Protein AF-A0A835IBP6-F1 (afdb_monomer)

Foldseek 3Di:
DLVVLLVVLLVCLVPPLPCSLVSLCLLQLHPFFPPPPDDPPDDPVNLLVVVCVVLVNDSVVVVVCVVVDPQQCPDPVSPDDDPPVPPDPDPRVSCVSCSNVSNNVPNDHNLSSLLSNLLNLLVVVDPDDDPVSVVSSVVSSVLSVVLCQLAVGSVPLSVCCSPVNSVCSDVRRGRDPPGDGNDDDDDDDPDPVVVVVVD

Radius of gyration: 21.46 Å; Cα contacts (8 Å, |Δi|>4): 180; chains: 1; bounding box: 51×40×70 Å

Structure (mmCIF, N/CA/C/O backbone):
data_AF-A0A835IBP6-F1
#
_entry.id   AF-A0A835IBP6-F1
#
loop_
_atom_site.group_PDB
_atom_site.id
_atom_site.type_symbol
_atom_site.label_atom_id
_atom_site.label_alt_id
_atom_site.label_comp_id
_atom_site.label_asym_id
_atom_site.label_entity_id
_atom_site.label_seq_id
_atom_site.pdbx_PDB_ins_code
_atom_site.Cartn_x
_atom_site.Cartn_y
_atom_site.Cartn_z
_atom_site.occupancy
_atom_site.B_iso_or_equiv
_atom_site.auth_seq_id
_atom_site.auth_comp_id
_atom_site.auth_asym_id
_atom_site.auth_atom_id
_atom_site.pdbx_PDB_model_num
ATOM 1 N N . MET A 1 1 ? 5.352 15.426 1.444 1.00 69.50 1 MET A N 1
ATOM 2 C CA . MET A 1 1 ? 5.509 14.113 0.774 1.00 69.50 1 MET A CA 1
ATOM 3 C C . MET A 1 1 ? 4.177 13.380 0.719 1.00 69.50 1 MET A C 1
ATOM 5 O O . MET A 1 1 ? 3.698 13.151 -0.381 1.00 69.50 1 MET A O 1
ATOM 9 N N . SER A 1 2 ? 3.534 13.110 1.862 1.00 75.75 2 SER A N 1
ATOM 10 C CA . SER A 1 2 ? 2.201 12.482 1.911 1.00 75.75 2 SER A CA 1
ATOM 11 C C . SER A 1 2 ? 1.133 13.220 1.094 1.00 75.75 2 SER A C 1
ATOM 13 O O . SER A 1 2 ? 0.350 12.569 0.421 1.00 75.75 2 SER A O 1
ATOM 15 N N . GLU A 1 3 ? 1.124 14.558 1.079 1.00 83.69 3 GLU A N 1
ATOM 16 C CA . GLU A 1 3 ? 0.139 15.341 0.308 1.00 83.69 3 GLU A CA 1
ATOM 17 C C . GLU A 1 3 ? 0.253 15.166 -1.214 1.00 83.69 3 GLU A C 1
ATOM 19 O O . GLU A 1 3 ? -0.764 15.108 -1.899 1.00 83.69 3 GLU A O 1
ATOM 24 N N . ILE A 1 4 ? 1.478 15.063 -1.743 1.00 87.81 4 ILE A N 1
ATOM 25 C CA . ILE A 1 4 ? 1.716 14.851 -3.180 1.00 87.81 4 ILE A CA 1
ATOM 26 C C . ILE A 1 4 ? 1.196 13.466 -3.560 1.00 87.81 4 ILE A C 1
ATOM 28 O O . ILE A 1 4 ? 0.354 13.349 -4.441 1.00 87.81 4 ILE A O 1
ATOM 32 N N . LEU A 1 5 ? 1.604 12.445 -2.802 1.00 88.50 5 LEU A N 1
ATOM 33 C CA . LEU A 1 5 ? 1.168 11.069 -3.023 1.00 88.50 5 LEU A CA 1
ATOM 34 C C . LEU A 1 5 ? -0.352 10.907 -2.846 1.00 88.50 5 LEU A C 1
ATOM 36 O O . LEU A 1 5 ? -1.000 10.177 -3.586 1.00 88.50 5 LEU A O 1
ATOM 40 N N . CYS A 1 6 ? -0.944 11.630 -1.895 1.00 89.00 6 CYS A N 1
ATOM 41 C CA . CYS A 1 6 ? -2.388 11.670 -1.691 1.00 89.00 6 CYS A CA 1
ATOM 42 C C . CYS A 1 6 ? -3.105 12.276 -2.904 1.00 89.00 6 CYS A C 1
ATOM 44 O O . CYS A 1 6 ? -4.108 11.729 -3.359 1.00 89.00 6 CYS A O 1
ATOM 46 N N . ASN A 1 7 ? -2.594 13.373 -3.469 1.00 89.56 7 ASN A N 1
ATOM 47 C CA . ASN A 1 7 ? -3.152 13.945 -4.694 1.00 89.56 7 ASN A CA 1
ATOM 48 C C . ASN A 1 7 ? -3.028 12.980 -5.879 1.00 89.56 7 ASN A C 1
ATOM 50 O O . ASN A 1 7 ? -4.002 12.819 -6.615 1.00 89.56 7 ASN A O 1
ATOM 54 N N . ASP A 1 8 ? -1.898 12.286 -6.009 1.00 89.56 8 ASP A N 1
ATOM 55 C CA . ASP A 1 8 ? -1.707 11.268 -7.042 1.00 89.56 8 ASP A CA 1
ATOM 56 C C . ASP A 1 8 ? -2.740 10.141 -6.886 1.00 89.56 8 ASP A C 1
ATOM 58 O O . ASP A 1 8 ? -3.513 9.878 -7.810 1.00 89.56 8 ASP A O 1
ATOM 62 N N . PHE A 1 9 ? -2.872 9.551 -5.695 1.00 91.25 9 PHE A N 1
ATOM 63 C CA . PHE A 1 9 ? -3.880 8.518 -5.436 1.00 91.25 9 PHE A CA 1
ATOM 64 C C . PHE A 1 9 ? -5.309 9.007 -5.675 1.00 91.25 9 PHE A C 1
ATOM 66 O O . PHE A 1 9 ? -6.108 8.277 -6.259 1.00 91.25 9 PHE A O 1
ATOM 73 N N . ARG A 1 10 ? -5.635 10.254 -5.318 1.00 89.50 10 ARG A N 1
ATOM 74 C CA . ARG A 1 10 ? -6.947 10.850 -5.621 1.00 89.50 10 ARG A CA 1
ATOM 75 C C . ARG A 1 10 ? -7.214 10.904 -7.122 1.00 89.50 10 ARG A C 1
ATOM 77 O O . ARG A 1 10 ? -8.325 10.599 -7.548 1.00 89.50 10 ARG A O 1
ATOM 84 N N . THR A 1 11 ? -6.219 11.283 -7.925 1.00 88.94 11 THR A N 1
ATOM 85 C CA . THR A 1 11 ? -6.379 11.305 -9.387 1.00 88.94 11 THR A CA 1
ATOM 86 C C . THR A 1 11 ? -6.544 9.906 -9.968 1.00 88.94 11 THR A C 1
ATOM 88 O O . THR A 1 11 ? -7.376 9.718 -10.855 1.00 88.94 11 THR A O 1
ATOM 91 N N . VAL A 1 12 ? -5.830 8.911 -9.436 1.00 90.44 12 VAL A N 1
ATOM 92 C CA . VAL A 1 12 ? -5.949 7.512 -9.872 1.00 90.44 12 VAL A CA 1
ATOM 93 C C . VAL A 1 12 ? -7.322 6.946 -9.509 1.00 90.44 12 VAL A C 1
ATOM 95 O O . VAL A 1 12 ? -7.981 6.387 -10.377 1.00 90.44 12 VAL A O 1
ATOM 98 N N . ILE A 1 13 ? -7.809 7.178 -8.286 1.00 88.75 13 ILE A N 1
ATOM 99 C CA . ILE A 1 13 ? -9.161 6.775 -7.859 1.00 88.75 13 ILE A CA 1
ATOM 100 C C . ILE A 1 13 ? -10.234 7.398 -8.767 1.00 88.75 13 ILE A C 1
ATOM 102 O O . ILE A 1 13 ? -11.187 6.723 -9.143 1.00 88.75 13 ILE A O 1
ATOM 106 N N . ALA A 1 14 ? -10.070 8.667 -9.153 1.00 86.06 14 ALA A N 1
ATOM 107 C CA . ALA A 1 14 ? -11.041 9.372 -9.990 1.00 86.06 14 ALA A CA 1
ATOM 108 C C . ALA A 1 14 ? -11.012 8.964 -11.474 1.00 86.06 14 ALA A C 1
ATOM 110 O O . ALA A 1 14 ? -12.023 9.107 -12.158 1.00 86.06 14 ALA A O 1
ATOM 111 N N . THR A 1 15 ? -9.865 8.511 -11.990 1.00 88.75 15 THR A N 1
ATOM 112 C CA . THR A 1 15 ? -9.689 8.198 -13.419 1.00 88.75 15 THR A CA 1
ATOM 113 C C . THR A 1 15 ? -9.726 6.704 -13.698 1.00 88.75 15 THR A C 1
ATOM 115 O O . THR A 1 15 ? -10.485 6.268 -14.559 1.00 88.75 15 THR A O 1
ATOM 118 N N . THR A 1 16 ? -8.900 5.919 -13.001 1.00 85.38 16 THR A N 1
ATOM 119 C CA . THR A 1 16 ? -8.733 4.487 -13.254 1.00 85.38 16 THR A CA 1
ATOM 120 C C . THR A 1 16 ? -8.476 3.712 -11.963 1.00 85.38 16 THR A C 1
ATOM 122 O O . THR A 1 16 ? -7.343 3.571 -11.501 1.00 85.38 16 THR A O 1
ATOM 125 N N . THR A 1 17 ? -9.539 3.135 -11.408 1.00 84.00 17 THR A N 1
ATOM 126 C CA . THR A 1 17 ? -9.494 2.357 -10.162 1.00 84.00 17 THR A CA 1
ATOM 127 C C . THR A 1 17 ? -8.718 1.044 -10.287 1.00 84.00 17 THR A C 1
ATOM 129 O O . THR A 1 17 ? -8.128 0.596 -9.308 1.00 84.00 17 THR A O 1
ATOM 132 N N . SER A 1 18 ? -8.633 0.454 -11.486 1.00 86.12 18 SER A N 1
ATOM 133 C CA . SER A 1 18 ? -7.944 -0.827 -11.717 1.00 86.12 18 SER A CA 1
ATOM 134 C C . SER A 1 18 ? -6.424 -0.761 -11.539 1.00 86.12 18 SER A C 1
ATOM 136 O O . SER A 1 18 ? -5.805 -1.773 -11.226 1.00 86.12 18 SER A O 1
ATOM 138 N N . TYR A 1 19 ? -5.804 0.409 -11.730 1.00 87.50 19 TYR A N 1
ATOM 139 C CA . TYR A 1 19 ? -4.352 0.573 -11.578 1.00 87.50 19 TYR A CA 1
ATOM 140 C C . TYR A 1 19 ? -3.932 0.978 -10.167 1.00 87.50 19 TYR A C 1
ATOM 142 O O . TYR A 1 19 ? -2.738 0.972 -9.875 1.00 87.50 19 TYR A O 1
ATOM 150 N N . LEU A 1 20 ? -4.877 1.305 -9.282 1.00 89.38 20 LEU A N 1
ATOM 151 C CA . LEU A 1 20 ? -4.571 1.815 -7.947 1.00 89.38 20 LEU A CA 1
ATOM 152 C C . LEU A 1 20 ? -3.669 0.860 -7.155 1.00 89.38 20 LEU A C 1
ATOM 154 O O . LEU A 1 20 ? -2.684 1.304 -6.570 1.00 89.38 20 LEU A O 1
ATOM 158 N N . THR A 1 21 ? -3.940 -0.444 -7.228 1.00 89.25 21 THR A N 1
ATOM 159 C CA . THR A 1 21 ? -3.112 -1.487 -6.610 1.00 89.25 21 THR A CA 1
ATOM 160 C C . THR A 1 21 ? -1.666 -1.435 -7.084 1.00 89.25 21 THR A C 1
ATOM 162 O O . THR A 1 21 ? -0.745 -1.363 -6.272 1.00 89.25 21 THR A O 1
ATOM 165 N N . VAL A 1 22 ? -1.454 -1.352 -8.398 1.00 87.50 22 VAL A N 1
ATOM 166 C CA . VAL A 1 22 ? -0.113 -1.264 -8.992 1.00 87.50 22 VAL A CA 1
ATOM 167 C C . VAL A 1 22 ? 0.597 0.018 -8.556 1.00 87.50 22 VAL A C 1
ATOM 169 O O . VAL A 1 22 ? 1.771 -0.023 -8.198 1.00 87.50 22 VAL A O 1
ATOM 172 N N . VAL A 1 23 ? -0.099 1.159 -8.535 1.00 88.38 23 VAL A N 1
ATOM 173 C CA . VAL A 1 23 ? 0.503 2.438 -8.121 1.00 88.38 23 VAL A CA 1
ATOM 174 C C . VAL A 1 23 ? 0.914 2.406 -6.644 1.00 88.38 23 VAL A C 1
ATOM 176 O O . VAL A 1 23 ? 1.986 2.910 -6.306 1.00 88.38 23 VAL A O 1
ATOM 179 N N . VAL A 1 24 ? 0.122 1.785 -5.764 1.00 89.44 24 VAL A N 1
ATOM 180 C CA . VAL A 1 24 ? 0.463 1.622 -4.337 1.00 89.44 24 VAL A CA 1
ATOM 181 C C . VAL A 1 24 ? 1.689 0.720 -4.150 1.00 89.44 24 VAL A C 1
ATOM 183 O O . VAL A 1 24 ? 2.593 1.074 -3.383 1.00 89.44 24 VAL A O 1
ATOM 186 N N . TYR A 1 25 ? 1.777 -0.383 -4.897 1.00 86.94 25 TYR A N 1
ATOM 187 C CA . TYR A 1 25 ? 2.953 -1.259 -4.904 1.00 86.94 25 TYR A CA 1
ATOM 188 C C . TYR A 1 25 ? 4.212 -0.525 -5.381 1.00 86.94 25 TYR A C 1
ATOM 190 O O . TYR A 1 25 ? 5.222 -0.503 -4.673 1.00 86.94 25 TYR A O 1
ATOM 198 N N . LEU A 1 26 ? 4.125 0.180 -6.513 1.00 83.69 26 LEU A N 1
ATOM 199 C CA . LEU A 1 26 ? 5.231 0.973 -7.055 1.00 83.69 26 LEU A CA 1
ATOM 200 C C . LEU A 1 26 ? 5.680 2.088 -6.102 1.00 83.69 26 LEU A C 1
ATOM 202 O O . LEU A 1 26 ? 6.878 2.321 -5.955 1.00 83.69 26 LEU A O 1
ATOM 206 N N . SER A 1 27 ? 4.736 2.743 -5.421 1.00 84.38 27 SER A N 1
ATOM 207 C CA . SER A 1 27 ? 5.028 3.795 -4.434 1.00 84.38 27 SER A CA 1
ATOM 208 C C . SER A 1 27 ? 5.741 3.252 -3.197 1.00 84.38 27 SER A C 1
ATOM 210 O O . SER A 1 27 ? 6.570 3.941 -2.610 1.00 84.38 27 SER A O 1
ATOM 212 N N . SER A 1 28 ? 5.448 2.003 -2.832 1.00 81.19 28 SER A N 1
ATOM 213 C CA . SER A 1 28 ? 6.123 1.279 -1.751 1.00 81.19 28 SER A CA 1
ATOM 214 C C . SER A 1 28 ? 7.434 0.623 -2.197 1.00 81.19 28 SER A C 1
ATOM 216 O O . SER A 1 28 ? 8.070 -0.052 -1.395 1.00 81.19 28 SER A O 1
ATOM 218 N N . SER A 1 29 ? 7.838 0.781 -3.467 1.00 78.38 29 SER A N 1
ATOM 219 C CA . SER A 1 29 ? 8.947 0.032 -4.079 1.00 78.38 29 SER A CA 1
ATOM 220 C C . SER A 1 29 ? 8.818 -1.486 -3.879 1.00 78.38 29 SER A C 1
ATOM 222 O O . SER A 1 29 ? 9.814 -2.166 -3.670 1.00 78.38 29 SER A O 1
ATOM 224 N N . LYS A 1 30 ? 7.595 -2.028 -3.914 1.00 78.50 30 LYS A N 1
ATOM 225 C CA . LYS A 1 30 ? 7.302 -3.467 -3.814 1.00 78.50 30 LYS A CA 1
ATOM 226 C C . LYS A 1 30 ? 6.651 -3.931 -5.118 1.00 78.50 30 LYS A C 1
ATOM 228 O O . LYS A 1 30 ? 5.962 -3.158 -5.772 1.00 78.50 30 LYS A O 1
ATOM 233 N N . ILE A 1 31 ? 6.879 -5.181 -5.513 1.00 78.94 31 ILE A N 1
ATOM 234 C CA . ILE A 1 31 ? 6.261 -5.774 -6.719 1.00 78.94 31 ILE A CA 1
ATOM 235 C C . ILE A 1 31 ? 5.039 -6.619 -6.345 1.00 78.94 31 ILE A C 1
ATOM 237 O O . ILE A 1 31 ? 4.112 -6.758 -7.134 1.00 78.94 31 ILE A O 1
ATOM 241 N N . SER A 1 32 ? 5.046 -7.180 -5.138 1.00 78.31 32 SER A N 1
ATOM 242 C CA . SER A 1 32 ? 4.008 -8.059 -4.614 1.00 78.31 32 SER A CA 1
ATOM 243 C C . SER A 1 32 ? 3.949 -7.954 -3.088 1.00 78.31 32 SER A C 1
ATOM 245 O O . SER A 1 32 ? 4.799 -7.317 -2.452 1.00 78.31 32 SER A O 1
ATOM 247 N N . THR A 1 33 ? 2.923 -8.558 -2.489 1.00 77.81 33 THR A N 1
ATOM 248 C CA . THR A 1 33 ? 2.848 -8.773 -1.037 1.00 77.81 33 THR A CA 1
ATOM 249 C C . THR A 1 33 ? 4.085 -9.500 -0.522 1.00 77.81 33 THR A C 1
ATOM 251 O O . THR A 1 33 ? 4.502 -10.484 -1.124 1.00 77.81 33 THR A O 1
ATOM 254 N N . SER A 1 34 ? 4.599 -9.106 0.643 1.00 69.88 34 SER A N 1
ATOM 255 C CA . SER A 1 34 ? 5.857 -9.617 1.213 1.00 69.88 34 SER A CA 1
ATOM 256 C C . SER A 1 34 ? 5.935 -11.144 1.389 1.00 69.88 34 SER A C 1
ATOM 258 O O . SER A 1 34 ? 7.027 -11.686 1.511 1.00 69.88 34 SER A O 1
ATOM 260 N N . PHE A 1 35 ? 4.798 -11.843 1.438 1.00 73.06 35 PHE A N 1
ATOM 261 C CA . PHE A 1 35 ? 4.720 -13.303 1.596 1.0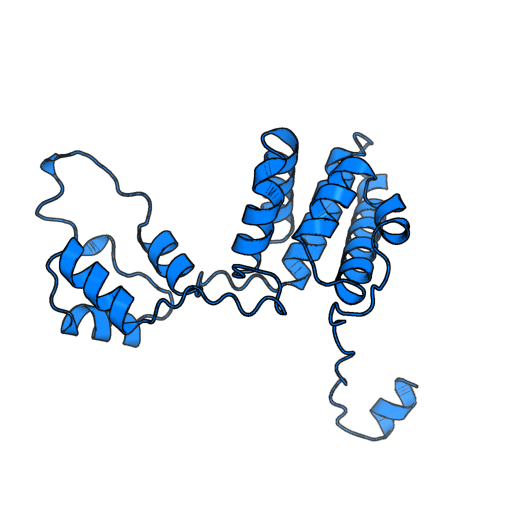0 73.06 35 PHE A CA 1
ATOM 262 C C . PHE A 1 35 ? 4.515 -14.064 0.286 1.00 73.06 35 PHE A C 1
ATOM 264 O O . PHE A 1 35 ? 4.677 -15.282 0.238 1.00 73.06 35 PHE A O 1
ATOM 271 N N . SER A 1 36 ? 4.172 -13.350 -0.781 1.00 72.25 36 SER A N 1
ATOM 272 C CA . SER A 1 36 ? 4.298 -13.864 -2.132 1.00 72.25 36 SER A CA 1
ATOM 273 C C . SER A 1 36 ? 5.758 -13.639 -2.490 1.00 72.25 36 SER A C 1
ATOM 275 O O . SER A 1 36 ? 6.154 -12.513 -2.770 1.00 72.25 36 SER A O 1
ATOM 277 N N . CYS A 1 37 ? 6.598 -14.671 -2.384 1.00 60.41 37 CYS A N 1
ATOM 278 C CA . CYS A 1 37 ? 8.032 -14.599 -2.700 1.00 60.41 37 CYS A CA 1
ATOM 279 C C . CYS A 1 37 ? 8.273 -14.415 -4.215 1.00 60.41 37 CYS A C 1
ATOM 281 O O . CYS A 1 37 ? 8.997 -15.184 -4.845 1.00 60.41 37 CYS A O 1
ATOM 283 N N . VAL A 1 38 ? 7.610 -13.431 -4.825 1.00 72.94 38 VAL A N 1
ATOM 284 C CA . VAL A 1 38 ? 7.725 -13.058 -6.229 1.00 72.94 38 VAL A CA 1
ATOM 285 C C . VAL A 1 38 ? 8.792 -11.988 -6.313 1.00 72.94 38 VAL A C 1
ATOM 287 O O . VAL A 1 38 ? 8.542 -10.796 -6.127 1.00 72.94 38 VAL A O 1
ATOM 290 N N . GLU A 1 39 ? 10.001 -12.442 -6.596 1.00 70.50 39 GLU A N 1
ATOM 291 C CA . GLU A 1 39 ? 11.098 -11.573 -6.975 1.00 70.50 39 GLU A CA 1
ATOM 292 C C . GLU A 1 39 ? 11.100 -11.402 -8.494 1.00 70.50 39 GLU A C 1
ATOM 294 O O . GLU A 1 39 ? 10.842 -12.342 -9.246 1.00 70.50 39 GLU A O 1
ATOM 299 N N . LEU A 1 40 ? 11.443 -10.201 -8.966 1.00 71.50 40 LEU A N 1
ATOM 300 C CA . LEU A 1 40 ? 11.573 -9.926 -10.401 1.00 71.50 40 LEU A CA 1
ATOM 301 C C . LEU A 1 40 ? 12.667 -10.793 -11.057 1.00 71.50 40 LEU A C 1
ATOM 303 O O . LEU A 1 40 ? 12.720 -10.898 -12.279 1.00 71.50 40 LEU A O 1
ATOM 307 N N . GLY A 1 41 ? 13.579 -11.362 -10.256 1.00 69.75 41 GLY A N 1
ATOM 308 C CA . GLY A 1 41 ? 14.718 -12.152 -10.727 1.00 69.75 41 GLY A CA 1
ATOM 309 C C . GLY A 1 41 ? 15.746 -11.335 -11.518 1.00 69.75 41 GLY A C 1
ATOM 310 O O . GLY A 1 41 ? 16.644 -11.899 -12.143 1.00 69.75 41 GLY A O 1
ATOM 311 N N . ILE A 1 42 ? 15.629 -10.003 -11.519 1.00 74.62 42 ILE A N 1
ATOM 312 C CA . ILE A 1 42 ? 16.535 -9.117 -12.248 1.00 74.62 42 ILE A CA 1
ATOM 313 C C . ILE A 1 42 ? 17.714 -8.779 -11.351 1.00 74.62 42 ILE A C 1
ATOM 315 O O . ILE A 1 42 ? 17.646 -7.920 -10.475 1.00 74.62 42 ILE A O 1
ATOM 319 N N . CYS A 1 43 ? 18.828 -9.452 -11.603 1.00 68.00 43 CYS A N 1
ATOM 320 C CA . CYS A 1 43 ? 20.087 -9.108 -10.972 1.00 68.00 43 CYS A CA 1
ATOM 321 C C . CYS A 1 43 ? 20.696 -7.858 -11.631 1.00 68.00 43 CYS A C 1
ATOM 323 O O . CYS A 1 43 ? 20.666 -7.692 -12.852 1.00 68.00 43 CYS A O 1
ATOM 325 N N . GLU A 1 44 ? 21.346 -7.025 -10.822 1.00 71.56 44 GLU A N 1
ATOM 326 C CA . GLU A 1 44 ? 22.168 -5.885 -11.249 1.00 71.56 44 GLU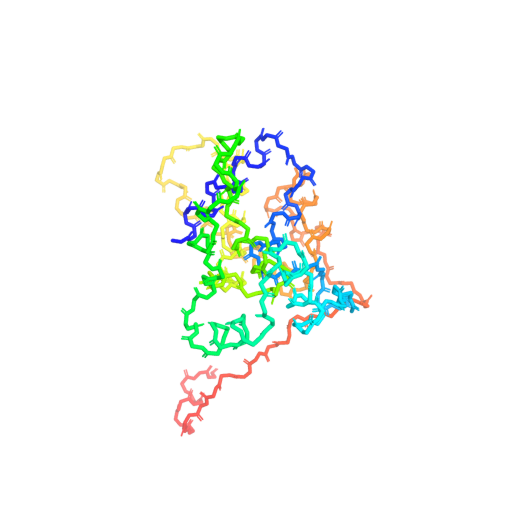 A CA 1
ATOM 327 C C . GLU A 1 44 ? 23.121 -6.198 -12.431 1.00 71.56 44 GLU A C 1
ATOM 329 O O . GLU A 1 44 ? 23.135 -5.427 -13.392 1.00 71.56 44 GLU A O 1
ATOM 334 N N . PRO A 1 45 ? 23.848 -7.340 -12.483 1.00 78.00 45 PRO A N 1
ATOM 335 C CA . PRO A 1 45 ? 24.655 -7.706 -13.653 1.00 78.00 45 PRO A CA 1
ATOM 336 C C . PRO A 1 45 ? 23.848 -7.922 -14.942 1.00 78.00 45 PRO A C 1
ATOM 338 O O . PRO A 1 45 ? 24.335 -7.573 -16.017 1.00 78.00 45 PRO A O 1
ATOM 341 N N . SER A 1 46 ? 22.634 -8.475 -14.860 1.00 80.19 46 SER A N 1
ATOM 342 C CA . SER A 1 46 ? 21.755 -8.647 -16.025 1.00 80.19 46 SER A CA 1
ATOM 343 C C . SER A 1 46 ? 21.275 -7.293 -16.538 1.00 80.19 46 SER A C 1
ATOM 345 O O . SER A 1 46 ? 21.254 -7.054 -17.743 1.00 80.19 46 SER A O 1
ATOM 347 N N . LEU A 1 47 ? 20.974 -6.371 -15.623 1.00 75.94 47 LEU A N 1
ATOM 348 C CA . LEU A 1 47 ? 20.560 -5.015 -15.965 1.00 75.94 47 LEU A CA 1
ATOM 349 C C . LEU A 1 47 ? 21.694 -4.213 -16.617 1.00 75.94 47 LEU A C 1
ATOM 351 O O . LEU A 1 47 ? 21.471 -3.552 -17.628 1.00 75.94 47 LEU A O 1
ATOM 355 N N . ILE A 1 48 ? 22.923 -4.321 -16.100 1.00 76.06 48 ILE A N 1
ATOM 356 C CA . ILE A 1 48 ? 24.104 -3.675 -16.695 1.00 76.06 48 ILE A CA 1
ATOM 357 C C . ILE A 1 48 ? 24.339 -4.175 -18.123 1.00 76.06 48 ILE A C 1
ATOM 359 O O . ILE A 1 48 ? 24.647 -3.362 -18.992 1.00 76.06 48 ILE A O 1
ATOM 363 N N . LYS A 1 49 ? 24.154 -5.476 -18.385 1.00 81.31 49 LYS A N 1
ATOM 364 C CA . LYS A 1 49 ? 24.261 -6.044 -19.739 1.00 81.31 49 LYS A CA 1
ATOM 365 C C . LYS A 1 49 ? 23.205 -5.481 -20.686 1.00 81.31 49 LYS A C 1
ATOM 367 O O . LYS A 1 49 ? 23.557 -5.002 -21.757 1.00 81.31 49 LYS A O 1
ATOM 372 N N . VAL A 1 50 ? 21.938 -5.445 -20.269 1.00 80.44 50 VAL A N 1
ATOM 373 C CA . VAL A 1 50 ? 20.844 -4.878 -21.082 1.00 80.44 50 VAL A CA 1
ATOM 374 C C . VAL A 1 50 ? 21.082 -3.392 -21.380 1.00 80.44 50 VAL A C 1
ATOM 376 O O . VAL A 1 50 ? 20.869 -2.936 -22.505 1.00 80.44 50 VAL A O 1
ATOM 379 N N . VAL A 1 51 ? 21.572 -2.621 -20.405 1.00 74.75 51 VAL A N 1
ATOM 380 C CA . VAL A 1 51 ? 21.924 -1.204 -20.604 1.00 74.75 51 VAL A CA 1
ATOM 381 C C . VAL A 1 51 ? 23.144 -1.064 -21.526 1.00 74.75 51 VAL A C 1
ATOM 383 O O . VAL A 1 51 ? 23.145 -0.229 -22.429 1.00 74.75 51 VAL A O 1
ATOM 386 N N . ALA A 1 52 ? 24.167 -1.902 -21.365 1.00 78.69 52 ALA A N 1
ATOM 387 C CA . ALA A 1 52 ? 25.336 -1.910 -22.241 1.00 78.69 52 ALA A CA 1
ATOM 388 C C . ALA A 1 52 ? 24.963 -2.241 -23.697 1.00 78.69 52 ALA A C 1
ATOM 390 O O . ALA A 1 52 ? 25.462 -1.589 -24.613 1.00 78.69 52 ALA A O 1
ATOM 391 N N . GLU A 1 53 ? 24.053 -3.193 -23.919 1.00 80.38 53 GLU A N 1
ATOM 392 C CA . GLU A 1 53 ? 23.569 -3.590 -25.248 1.00 80.38 53 GLU A CA 1
ATOM 393 C C . GLU A 1 53 ? 22.701 -2.513 -25.906 1.00 80.38 53 GLU A C 1
ATOM 395 O O . GLU A 1 53 ? 22.922 -2.163 -27.066 1.00 80.38 53 GLU A O 1
ATOM 400 N N . THR A 1 54 ? 21.747 -1.944 -25.165 1.00 71.56 54 THR A N 1
ATOM 401 C CA . THR A 1 54 ? 20.831 -0.914 -25.689 1.00 71.56 54 THR A CA 1
ATOM 402 C C . THR A 1 54 ? 21.548 0.388 -26.033 1.00 71.56 54 THR A C 1
ATOM 404 O O . THR A 1 54 ? 21.231 1.016 -27.044 1.00 71.56 54 THR A O 1
ATOM 407 N N . TYR A 1 55 ? 22.543 0.780 -25.234 1.00 69.50 55 TYR A N 1
ATOM 408 C CA . TYR A 1 55 ? 23.292 2.022 -25.438 1.00 69.50 55 TYR A CA 1
ATOM 409 C C . TYR A 1 55 ? 24.634 1.841 -26.151 1.00 69.50 55 TYR A C 1
ATOM 411 O O . TYR A 1 55 ? 25.264 2.833 -26.517 1.00 69.50 55 TYR A O 1
ATOM 419 N N . ARG A 1 56 ? 25.070 0.595 -26.371 1.00 70.62 56 ARG A N 1
ATOM 420 C CA . ARG A 1 56 ? 26.389 0.239 -26.928 1.00 70.62 56 ARG A CA 1
ATOM 421 C C . ARG A 1 56 ? 27.546 0.886 -26.151 1.00 70.62 56 ARG A C 1
ATOM 423 O O . ARG A 1 56 ? 28.530 1.329 -26.740 1.00 70.62 56 ARG A O 1
ATOM 430 N N . ILE A 1 57 ? 27.418 0.942 -24.825 1.00 71.50 57 ILE A N 1
ATOM 431 C CA . ILE A 1 57 ? 28.426 1.476 -23.895 1.00 71.50 57 ILE A CA 1
ATOM 432 C C . ILE A 1 57 ? 29.187 0.307 -23.258 1.00 71.50 57 ILE A C 1
ATOM 434 O O . ILE A 1 57 ? 28.625 -0.753 -22.997 1.00 71.50 57 ILE A O 1
ATOM 438 N N . LEU A 1 58 ? 30.476 0.499 -22.974 1.00 76.44 58 LEU A N 1
ATOM 439 C CA . LEU A 1 58 ? 31.292 -0.476 -22.248 1.00 76.44 58 LEU A CA 1
ATOM 440 C C . LEU A 1 58 ? 30.782 -0.679 -20.810 1.00 76.44 58 LEU A C 1
ATOM 442 O O . LEU A 1 58 ? 30.674 0.279 -20.045 1.00 76.44 58 LEU A O 1
ATOM 446 N N . GLU A 1 59 ? 30.592 -1.938 -20.397 1.00 73.56 59 GLU A N 1
ATOM 447 C CA . GLU A 1 59 ? 30.137 -2.294 -19.038 1.00 73.56 59 GLU A CA 1
ATOM 448 C C . GLU A 1 59 ? 30.998 -1.692 -17.915 1.00 73.56 59 GLU A C 1
ATOM 450 O O . GLU A 1 59 ? 30.505 -1.460 -16.813 1.00 73.56 59 GLU A O 1
ATOM 455 N N . LYS A 1 60 ? 32.292 -1.456 -18.174 1.00 75.38 60 LYS A N 1
ATOM 456 C CA . LYS A 1 60 ? 33.231 -0.871 -17.204 1.00 75.38 60 LYS A CA 1
ATOM 457 C C . LYS A 1 60 ? 32.795 0.532 -16.778 1.00 75.38 60 LYS A C 1
ATOM 459 O O . LYS A 1 60 ? 32.740 0.807 -15.587 1.00 75.38 60 LYS A O 1
ATOM 464 N N . HIS A 1 61 ? 32.393 1.353 -17.748 1.00 69.75 61 HIS A N 1
ATOM 465 C CA . HIS A 1 61 ? 31.937 2.721 -17.513 1.00 69.75 61 HIS A CA 1
ATOM 466 C C . HIS A 1 61 ? 30.634 2.735 -16.700 1.00 69.75 61 HIS A C 1
ATOM 468 O O . HIS A 1 61 ? 30.492 3.496 -15.755 1.00 69.75 61 HIS A O 1
ATOM 474 N N . ILE A 1 62 ? 29.710 1.811 -16.986 1.00 69.44 62 ILE A N 1
ATOM 475 C CA . ILE A 1 62 ? 28.440 1.693 -16.250 1.00 69.44 62 ILE A CA 1
ATOM 476 C C . ILE A 1 62 ? 28.676 1.244 -14.798 1.00 69.44 62 ILE A C 1
ATOM 478 O O . ILE A 1 62 ? 28.043 1.762 -13.883 1.00 69.44 62 ILE A O 1
ATOM 482 N N . LYS A 1 63 ? 29.599 0.300 -14.566 1.00 72.12 63 LYS A N 1
ATOM 483 C CA . LYS A 1 63 ? 29.944 -0.187 -13.216 1.00 72.12 63 LYS A CA 1
ATOM 484 C C . LYS A 1 63 ? 30.621 0.889 -12.360 1.00 72.12 63 LYS A C 1
ATOM 486 O O . LYS A 1 63 ? 30.410 0.906 -11.152 1.00 72.12 63 LYS A O 1
ATOM 491 N N . GLU A 1 64 ? 31.427 1.762 -12.960 1.00 72.94 64 GLU A N 1
ATOM 492 C CA . GLU A 1 64 ? 32.050 2.903 -12.273 1.00 72.94 64 GLU A CA 1
ATOM 493 C C . GLU A 1 64 ? 31.015 3.977 -11.918 1.00 72.94 64 GLU A C 1
ATOM 495 O O . GLU A 1 64 ? 30.953 4.402 -10.766 1.00 72.94 64 GLU A O 1
ATOM 500 N N . GLU A 1 65 ? 30.125 4.323 -12.850 1.00 64.94 65 GLU A N 1
ATOM 501 C CA . GLU A 1 65 ? 29.016 5.260 -12.611 1.00 64.94 65 GLU A CA 1
ATOM 502 C C . GLU A 1 65 ? 28.049 4.762 -11.523 1.00 64.94 65 GLU A C 1
ATOM 504 O O . GLU A 1 65 ? 27.535 5.545 -10.726 1.00 64.94 65 GLU A O 1
ATOM 509 N N . LEU A 1 66 ? 27.828 3.447 -11.439 1.00 65.12 66 LEU A N 1
ATOM 510 C CA . LEU A 1 66 ? 26.970 2.835 -10.422 1.00 65.12 66 LEU A CA 1
ATOM 511 C C . LEU A 1 66 ? 27.626 2.800 -9.032 1.00 65.12 66 LEU A C 1
ATOM 513 O O . LEU A 1 66 ? 26.929 2.917 -8.027 1.00 65.12 66 LEU A O 1
ATOM 517 N N . LYS A 1 67 ? 28.960 2.674 -8.968 1.00 65.50 67 LYS A N 1
ATOM 518 C CA . LYS A 1 67 ? 29.738 2.731 -7.716 1.00 65.50 67 LYS A CA 1
ATOM 519 C C . LYS A 1 67 ? 29.903 4.153 -7.186 1.00 65.50 67 LYS A C 1
ATOM 521 O O . LYS A 1 67 ? 29.862 4.351 -5.976 1.00 65.50 67 LYS A O 1
ATOM 526 N N . ASN A 1 68 ? 30.094 5.120 -8.080 1.00 60.28 68 ASN A N 1
ATOM 527 C CA . ASN A 1 68 ? 30.266 6.532 -7.733 1.00 60.28 68 ASN A CA 1
ATOM 528 C C . ASN A 1 68 ? 28.922 7.231 -7.460 1.00 60.28 68 ASN A C 1
ATOM 530 O O . ASN A 1 68 ? 28.879 8.296 -6.847 1.00 60.28 68 ASN A O 1
ATOM 534 N N . GLY A 1 69 ? 27.821 6.644 -7.930 1.00 53.03 69 GLY A N 1
ATOM 535 C CA . GLY A 1 69 ? 26.497 7.239 -7.896 1.00 53.03 69 GLY A CA 1
ATOM 536 C C . GLY A 1 69 ? 25.770 7.072 -6.567 1.00 53.03 69 GLY A C 1
ATOM 537 O O . GLY A 1 69 ? 24.869 6.239 -6.445 1.00 53.03 69 GLY A O 1
ATOM 538 N N . GLU A 1 70 ? 26.003 7.993 -5.632 1.00 46.47 70 GLU A N 1
ATOM 539 C CA . GLU A 1 70 ? 24.866 8.534 -4.887 1.00 46.47 70 GLU A CA 1
ATOM 540 C C . GLU A 1 70 ? 23.809 8.991 -5.918 1.00 46.47 70 GLU A C 1
ATOM 542 O O . GLU A 1 70 ? 24.057 9.859 -6.751 1.00 46.47 70 GLU A O 1
ATOM 547 N N . LYS A 1 71 ? 22.615 8.388 -5.878 1.00 47.09 71 LYS A N 1
ATOM 548 C CA . LYS A 1 71 ? 21.424 8.758 -6.673 1.00 47.09 71 LYS A CA 1
ATOM 549 C C . LYS A 1 71 ? 21.464 8.443 -8.172 1.00 47.09 71 LYS A C 1
ATOM 551 O O . LYS A 1 71 ? 21.163 9.313 -8.980 1.00 47.09 71 LYS A O 1
ATOM 556 N N . GLY A 1 72 ? 21.661 7.176 -8.543 1.00 48.78 72 GLY A N 1
ATOM 557 C CA . GLY A 1 72 ? 20.951 6.512 -9.654 1.00 48.78 72 GLY A CA 1
ATOM 558 C C . GLY A 1 72 ? 20.751 7.300 -10.955 1.00 48.78 72 GLY A C 1
ATOM 559 O O . GLY A 1 72 ? 19.700 7.168 -11.571 1.00 48.78 72 GLY A O 1
ATOM 560 N N . SER A 1 73 ? 21.672 8.172 -11.347 1.00 45.47 73 SER A N 1
ATOM 561 C CA . SER A 1 73 ? 21.650 8.892 -12.613 1.00 45.47 73 SER A CA 1
ATOM 562 C C . SER A 1 73 ? 22.505 8.077 -13.563 1.00 45.47 73 SER A C 1
ATOM 564 O O . SER A 1 73 ? 23.627 8.458 -13.868 1.00 45.47 73 SER A O 1
ATOM 566 N N . ILE A 1 74 ? 21.994 6.933 -14.021 1.00 50.69 74 ILE A N 1
ATOM 567 C CA . ILE A 1 74 ? 22.529 6.363 -15.258 1.00 50.69 74 ILE A CA 1
ATOM 568 C C . ILE A 1 74 ? 22.139 7.384 -16.319 1.00 50.69 74 ILE A C 1
ATOM 570 O O . ILE A 1 74 ? 20.960 7.606 -16.612 1.00 50.69 74 ILE A O 1
ATOM 574 N N . THR A 1 75 ? 23.150 8.153 -16.691 1.00 47.22 75 THR A N 1
ATOM 575 C CA . THR A 1 75 ? 23.046 9.469 -17.283 1.00 47.22 75 THR A CA 1
ATOM 576 C C . THR A 1 75 ? 22.345 9.388 -18.633 1.00 47.22 75 THR A C 1
ATOM 578 O O . THR A 1 75 ? 22.855 8.851 -19.613 1.00 47.22 75 THR A O 1
ATOM 581 N N . THR A 1 76 ? 21.202 10.064 -18.719 1.00 45.19 76 THR A N 1
ATOM 582 C CA . THR A 1 76 ? 20.663 10.605 -19.975 1.00 45.19 76 THR A CA 1
ATOM 583 C C . THR A 1 76 ? 21.703 11.452 -20.736 1.00 45.19 76 THR A C 1
ATOM 585 O O . THR A 1 76 ? 21.529 11.721 -21.920 1.00 45.19 76 THR A O 1
ATOM 588 N N . THR A 1 77 ? 22.812 11.828 -20.089 1.00 44.22 77 THR A N 1
ATOM 589 C CA . T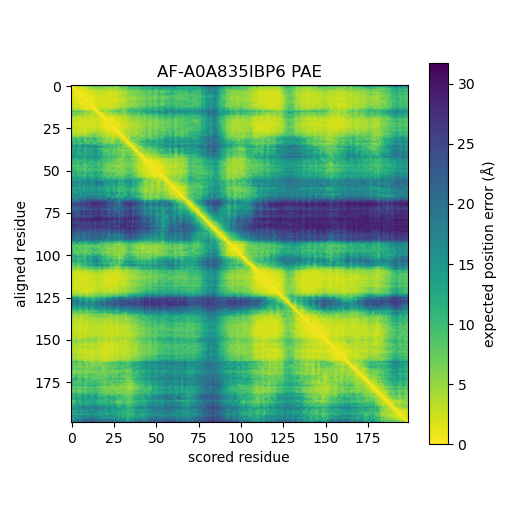HR A 1 77 ? 23.939 12.592 -20.637 1.00 44.22 77 THR A CA 1
ATOM 590 C C . THR A 1 77 ? 24.783 11.833 -21.668 1.00 44.22 77 THR A C 1
ATOM 592 O O . THR A 1 77 ? 25.313 12.470 -22.576 1.00 44.22 77 THR A O 1
ATOM 595 N N . SER A 1 78 ? 24.894 10.497 -21.611 1.00 46.34 78 SER A N 1
ATOM 596 C CA . SER A 1 78 ? 25.720 9.755 -22.591 1.00 46.34 78 SER A CA 1
ATOM 597 C C . SER A 1 78 ? 25.044 9.613 -23.970 1.00 46.34 78 SER A C 1
ATOM 599 O O . SER A 1 78 ? 25.677 9.264 -24.965 1.00 46.34 78 SER A O 1
ATOM 601 N N . CYS A 1 79 ? 23.757 9.963 -24.075 1.00 49.72 79 CYS A N 1
ATOM 602 C CA . CYS A 1 79 ? 23.010 9.976 -25.330 1.00 49.72 79 CYS A CA 1
ATOM 603 C C . CYS A 1 79 ? 23.014 11.374 -25.969 1.00 49.72 79 CYS A C 1
ATOM 605 O O . CYS A 1 79 ? 22.017 12.088 -25.935 1.00 49.72 79 CYS A O 1
ATOM 607 N N . SER A 1 80 ? 24.137 11.787 -26.565 1.00 48.28 80 SER A N 1
ATOM 608 C CA . SER A 1 80 ? 24.206 13.066 -27.302 1.00 48.28 80 SER A CA 1
ATOM 609 C C . SER A 1 80 ? 24.596 12.965 -28.779 1.00 48.28 80 SER A C 1
ATOM 611 O O . SER A 1 80 ? 24.480 13.968 -29.486 1.00 48.28 80 SER A O 1
ATOM 613 N N . SER A 1 81 ? 25.005 11.804 -29.299 1.00 48.12 81 SER A N 1
ATOM 614 C CA . SER A 1 81 ? 25.472 11.711 -30.695 1.00 48.12 81 SER A CA 1
ATOM 615 C C . SER A 1 81 ? 24.522 10.987 -31.660 1.00 48.12 81 SER A C 1
ATOM 617 O O . SER A 1 81 ? 24.364 11.475 -32.772 1.00 48.12 81 SER A O 1
ATOM 619 N N . HIS A 1 82 ? 23.831 9.903 -31.276 1.00 45.50 82 HIS A N 1
ATOM 620 C CA . HIS A 1 82 ? 23.078 9.079 -32.250 1.00 45.50 82 HIS A CA 1
ATOM 621 C C . HIS A 1 82 ? 21.536 9.193 -32.213 1.00 45.50 82 HIS A C 1
ATOM 623 O O . HIS A 1 82 ? 20.898 8.948 -33.232 1.00 45.50 82 HIS A O 1
ATOM 629 N N . LEU A 1 83 ? 20.911 9.620 -31.105 1.00 44.09 83 LEU A N 1
ATOM 630 C CA . LEU A 1 83 ? 19.438 9.763 -31.003 1.00 44.09 83 LEU A CA 1
ATOM 631 C C . LEU A 1 83 ? 18.895 11.149 -31.407 1.00 44.09 83 LEU A C 1
ATOM 633 O O . LEU A 1 83 ? 17.694 11.399 -31.316 1.00 44.09 83 LEU A O 1
ATOM 637 N N . LYS A 1 84 ? 19.750 12.046 -31.918 1.00 47.41 84 LYS A N 1
ATOM 638 C CA . LYS A 1 84 ? 19.335 13.366 -32.433 1.00 47.41 84 LYS A CA 1
ATOM 639 C C . LYS A 1 84 ? 18.454 13.288 -33.687 1.00 47.41 84 LYS A C 1
ATOM 641 O O . LYS A 1 84 ? 17.819 14.278 -34.027 1.00 47.41 84 LYS A O 1
ATOM 646 N N . LEU A 1 85 ? 18.385 12.128 -34.348 1.00 43.25 85 LEU A N 1
ATOM 647 C CA . LEU A 1 85 ? 17.600 11.950 -35.572 1.00 43.25 85 LEU A CA 1
ATOM 648 C C . LEU A 1 85 ? 16.079 11.899 -35.329 1.00 43.25 85 LEU A C 1
ATOM 650 O O . LEU A 1 85 ? 15.319 12.167 -36.250 1.00 43.25 85 LEU A O 1
ATOM 654 N N . PHE A 1 86 ? 15.625 11.579 -34.109 1.00 45.09 86 PHE A N 1
ATOM 655 C CA . PHE A 1 86 ? 14.202 11.329 -33.825 1.00 45.09 86 PHE A CA 1
ATOM 656 C C . PHE A 1 86 ? 13.506 12.390 -32.965 1.00 45.09 86 PHE A C 1
ATOM 658 O O . PHE A 1 86 ? 12.337 12.216 -32.640 1.00 45.09 86 PHE A O 1
ATOM 665 N N . ASN A 1 87 ? 14.191 13.476 -32.579 1.00 40.78 87 ASN A N 1
ATOM 666 C CA . ASN A 1 87 ? 13.656 14.533 -31.698 1.00 40.78 87 ASN A CA 1
ATOM 667 C C . ASN A 1 87 ? 12.885 13.988 -30.469 1.00 40.78 87 ASN A C 1
ATOM 669 O O . ASN A 1 87 ? 11.963 14.612 -29.946 1.00 40.78 87 ASN A O 1
ATOM 673 N N . TYR A 1 88 ? 13.255 12.785 -30.027 1.00 43.53 88 TYR A N 1
ATOM 674 C CA . TYR A 1 88 ? 12.645 12.087 -28.914 1.00 43.53 88 TYR A CA 1
ATOM 675 C C . TYR A 1 88 ? 13.419 12.505 -27.676 1.00 43.53 88 TYR A C 1
ATOM 677 O O . TYR A 1 88 ? 14.584 12.146 -27.518 1.00 43.53 88 TYR A O 1
ATOM 685 N N . LYS A 1 89 ? 12.796 13.309 -26.815 1.00 46.25 89 LYS A N 1
ATOM 686 C CA . LYS A 1 89 ? 13.307 13.572 -25.471 1.00 46.25 89 LYS A CA 1
ATOM 687 C C . LYS A 1 89 ? 12.954 12.337 -24.641 1.00 46.25 89 LYS A C 1
ATOM 689 O O . LYS A 1 89 ? 11.780 12.202 -24.295 1.00 46.25 89 LYS A O 1
ATOM 694 N N . PRO A 1 90 ? 13.886 11.406 -24.358 1.00 49.62 90 PRO A N 1
ATOM 695 C CA . PRO A 1 90 ? 13.517 10.222 -23.604 1.00 49.62 90 PRO A CA 1
ATOM 696 C C . PRO A 1 90 ? 13.068 10.667 -22.210 1.00 49.62 90 PRO A C 1
ATOM 698 O O . PRO A 1 90 ? 13.855 11.227 -21.443 1.00 49.62 90 PRO A O 1
ATOM 701 N N . ALA A 1 91 ? 11.793 10.438 -21.885 1.00 50.84 91 ALA A N 1
ATOM 702 C CA . ALA A 1 91 ? 11.358 10.422 -20.496 1.00 50.84 91 ALA A CA 1
ATOM 703 C C . ALA A 1 91 ? 12.226 9.396 -19.739 1.00 50.84 91 ALA A C 1
ATOM 705 O O . ALA A 1 91 ? 12.683 8.420 -20.344 1.00 50.84 91 ALA A O 1
ATOM 706 N N . PRO A 1 92 ? 12.561 9.640 -18.463 1.00 54.75 92 PRO A N 1
ATOM 707 C CA . PRO A 1 92 ? 13.870 9.241 -17.966 1.00 54.75 92 PRO A CA 1
ATOM 708 C C . PRO A 1 92 ? 13.939 7.727 -17.806 1.00 54.75 92 PRO A C 1
ATOM 710 O O . PRO A 1 92 ? 13.356 7.177 -16.874 1.00 54.75 92 PRO A O 1
ATOM 713 N N . LEU A 1 93 ? 14.701 7.053 -18.676 1.00 62.66 93 LEU A N 1
ATOM 714 C CA . LEU A 1 93 ? 15.069 5.643 -18.490 1.00 62.66 93 LEU A CA 1
ATOM 715 C C . LEU A 1 93 ? 15.647 5.397 -17.098 1.00 62.66 93 LEU A C 1
ATOM 717 O O . LEU A 1 93 ? 15.505 4.313 -16.551 1.00 62.66 93 LEU A O 1
ATOM 721 N N . THR A 1 94 ? 16.224 6.432 -16.498 1.00 64.06 94 THR A N 1
ATOM 722 C CA . THR A 1 94 ? 16.593 6.511 -15.094 1.00 64.06 94 THR A CA 1
ATOM 723 C C . THR A 1 94 ? 15.511 5.966 -14.156 1.00 64.06 94 THR A C 1
ATOM 725 O O . THR A 1 94 ? 15.840 5.179 -13.279 1.00 64.06 94 THR A O 1
ATOM 728 N N . TYR A 1 95 ? 14.233 6.314 -14.333 1.00 65.88 95 TYR A N 1
ATOM 729 C CA . TYR A 1 95 ? 13.156 5.810 -13.473 1.00 65.88 95 TYR A CA 1
ATOM 730 C C . TYR A 1 95 ? 12.835 4.346 -13.739 1.00 65.88 95 TYR A C 1
ATOM 732 O O . TYR A 1 95 ? 12.640 3.608 -12.785 1.00 65.88 95 TYR A O 1
ATOM 740 N N . ILE A 1 96 ? 12.841 3.908 -15.001 1.00 69.69 96 ILE A N 1
ATOM 741 C CA . ILE A 1 96 ? 12.610 2.499 -15.353 1.00 69.69 96 ILE A CA 1
ATOM 742 C C . ILE A 1 96 ? 13.738 1.636 -14.786 1.00 69.69 96 ILE A C 1
ATOM 744 O O . ILE A 1 96 ? 13.480 0.663 -14.095 1.00 69.69 96 ILE A O 1
ATOM 748 N N . ILE A 1 97 ? 14.993 2.027 -15.001 1.00 69.31 97 ILE A N 1
ATOM 749 C CA . ILE A 1 97 ? 16.164 1.310 -14.493 1.00 69.31 97 ILE A CA 1
ATOM 750 C C . ILE A 1 97 ? 16.165 1.307 -12.956 1.00 69.31 97 ILE A C 1
ATOM 752 O O . ILE A 1 97 ? 16.435 0.276 -12.349 1.00 69.31 97 ILE A O 1
ATOM 756 N N . ARG A 1 98 ? 15.794 2.416 -12.302 1.00 66.25 98 ARG A N 1
ATOM 757 C CA . ARG A 1 98 ? 15.634 2.468 -10.838 1.00 66.25 98 ARG A CA 1
ATOM 758 C C . ARG A 1 98 ? 14.486 1.604 -10.321 1.00 66.25 98 ARG A C 1
ATOM 760 O O . ARG A 1 98 ? 14.640 0.996 -9.268 1.00 66.25 98 ARG A O 1
ATOM 767 N N . LEU A 1 99 ? 13.371 1.550 -11.043 1.00 71.56 99 LEU A N 1
ATOM 768 C CA . LEU A 1 99 ? 12.215 0.712 -10.729 1.00 71.56 99 LEU A CA 1
ATOM 769 C C . LEU A 1 99 ? 12.580 -0.768 -10.862 1.00 71.56 99 LEU A C 1
ATOM 771 O O . LEU A 1 99 ? 12.264 -1.544 -9.972 1.00 71.56 99 LEU A O 1
ATOM 775 N N . LEU A 1 100 ? 13.335 -1.140 -11.901 1.00 70.69 100 LEU A N 1
ATOM 776 C CA . LEU A 1 100 ? 13.880 -2.491 -12.074 1.00 70.69 100 LEU A CA 1
ATOM 777 C C . LEU A 1 100 ? 14.909 -2.845 -10.992 1.00 70.69 100 LEU A C 1
ATOM 779 O O . LEU A 1 100 ? 14.972 -3.992 -10.566 1.00 70.69 100 LEU A O 1
ATOM 783 N N . MET A 1 101 ? 15.690 -1.870 -10.517 1.00 67.00 101 MET A N 1
ATOM 784 C CA . MET A 1 101 ? 16.581 -2.047 -9.364 1.00 67.00 101 MET A CA 1
ATOM 785 C C . MET A 1 101 ? 15.853 -1.986 -8.012 1.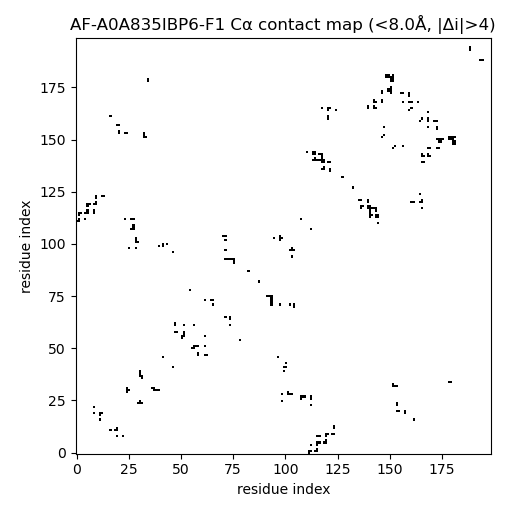00 67.00 101 MET A C 1
ATOM 787 O O . MET A 1 101 ? 16.511 -2.149 -6.987 1.00 67.00 101 MET A O 1
ATOM 791 N N . LEU A 1 102 ? 14.548 -1.680 -7.981 1.00 65.50 102 LEU A N 1
ATOM 792 C CA . LEU A 1 102 ? 13.780 -1.333 -6.772 1.00 65.50 102 LEU A CA 1
ATOM 793 C C . LEU A 1 102 ? 14.391 -0.198 -5.918 1.00 65.50 102 LEU A C 1
ATOM 795 O O . LEU A 1 102 ? 13.949 0.077 -4.807 1.00 65.50 102 LEU A O 1
ATOM 799 N N . LYS A 1 103 ? 15.396 0.511 -6.439 1.00 65.69 103 LYS A N 1
ATOM 800 C CA . LYS A 1 103 ? 16.090 1.625 -5.785 1.00 65.69 103 LYS A CA 1
ATOM 801 C C . LYS A 1 103 ? 15.611 2.922 -6.411 1.00 65.69 103 LYS A C 1
ATOM 803 O O . LYS A 1 103 ? 16.349 3.598 -7.132 1.00 65.69 103 LYS A O 1
ATOM 808 N N . LEU A 1 104 ? 14.358 3.282 -6.142 1.00 56.06 104 LEU A N 1
ATOM 809 C CA . LEU A 1 104 ? 13.766 4.505 -6.689 1.00 56.06 104 LEU A CA 1
ATOM 810 C C . LEU A 1 104 ? 14.471 5.781 -6.195 1.00 56.06 104 LEU A C 1
ATOM 812 O O . LEU A 1 104 ? 14.388 6.826 -6.844 1.00 56.06 104 LEU A O 1
ATOM 816 N N . GLY A 1 105 ? 15.251 5.707 -5.110 1.00 58.53 105 GLY A N 1
ATOM 817 C CA . GLY A 1 105 ? 15.921 6.870 -4.511 1.00 58.53 105 GLY A CA 1
ATOM 818 C C . GLY A 1 105 ? 14.929 7.887 -3.933 1.00 58.53 105 GLY A C 1
ATOM 819 O O . GLY A 1 105 ? 15.329 8.958 -3.487 1.00 58.53 105 GLY A O 1
ATOM 820 N N . ILE A 1 106 ? 13.642 7.540 -3.960 1.00 63.34 106 ILE A N 1
ATOM 821 C CA . ILE A 1 106 ? 12.550 8.179 -3.254 1.00 63.34 106 ILE A CA 1
ATOM 822 C C . ILE A 1 106 ? 12.208 7.169 -2.163 1.00 63.34 106 ILE A C 1
ATOM 824 O O . ILE A 1 106 ? 11.436 6.245 -2.390 1.00 63.34 106 ILE A O 1
ATOM 828 N N . ASP A 1 107 ? 12.899 7.251 -1.029 1.00 60.53 107 ASP A N 1
ATOM 829 C CA . ASP A 1 107 ? 12.645 6.360 0.103 1.00 60.53 107 ASP A CA 1
ATOM 830 C C . ASP A 1 107 ? 11.344 6.809 0.788 1.00 60.53 107 ASP A C 1
ATOM 832 O O . ASP A 1 107 ? 11.343 7.540 1.782 1.00 60.53 107 ASP A O 1
ATOM 836 N N . LEU A 1 108 ? 10.204 6.496 0.160 1.00 71.69 108 LEU A N 1
ATOM 837 C CA . LEU A 1 108 ? 8.906 6.639 0.802 1.00 71.69 108 LEU A CA 1
ATOM 838 C C . LEU A 1 108 ? 8.725 5.434 1.708 1.00 71.69 108 LEU A C 1
ATOM 840 O O . LEU A 1 108 ? 8.424 4.336 1.248 1.00 71.69 108 LEU A O 1
ATOM 844 N N . GLY A 1 109 ? 8.869 5.664 3.011 1.00 79.31 109 GLY A N 1
ATOM 845 C CA . GLY A 1 109 ? 8.532 4.648 3.995 1.00 79.31 109 GLY A CA 1
ATOM 846 C C . GLY A 1 109 ? 7.085 4.187 3.815 1.00 79.31 109 GLY A C 1
ATOM 847 O O . GLY A 1 109 ? 6.191 5.005 3.589 1.00 79.31 109 GLY A O 1
ATOM 848 N N . GLU A 1 110 ? 6.859 2.887 3.972 1.00 83.69 110 GLU A N 1
ATOM 849 C CA . GLU A 1 110 ? 5.562 2.205 3.867 1.00 83.69 110 GLU A CA 1
ATOM 850 C C . GLU A 1 110 ? 4.443 2.914 4.646 1.00 83.69 110 GLU A C 1
ATOM 852 O O . GLU A 1 110 ? 3.343 3.131 4.144 1.00 83.69 110 GLU A O 1
ATOM 857 N N . GLN A 1 111 ? 4.773 3.428 5.831 1.00 87.31 111 GLN A N 1
ATOM 858 C CA . GLN A 1 111 ? 3.868 4.230 6.655 1.00 87.31 111 GLN A CA 1
ATOM 859 C C . GLN A 1 111 ? 3.360 5.499 5.948 1.00 87.31 111 GLN A C 1
ATOM 861 O O . GLN A 1 111 ? 2.211 5.893 6.132 1.00 87.31 111 GLN A O 1
ATOM 866 N N . THR A 1 112 ? 4.184 6.139 5.117 1.00 90.44 112 THR A N 1
ATOM 867 C CA . THR A 1 112 ? 3.800 7.326 4.334 1.00 90.44 112 THR A CA 1
ATOM 868 C C . THR A 1 112 ? 2.789 6.967 3.251 1.00 90.44 112 THR A C 1
ATOM 870 O O . THR A 1 112 ? 1.851 7.732 3.019 1.00 90.44 112 THR A O 1
ATOM 873 N N . VAL A 1 113 ? 2.963 5.804 2.616 1.00 91.06 113 VAL A N 1
ATOM 874 C CA . VAL A 1 113 ? 2.050 5.290 1.586 1.00 91.06 113 VAL A CA 1
ATOM 875 C C . VAL A 1 113 ? 0.690 4.964 2.201 1.00 91.06 113 VAL A C 1
ATOM 877 O O . VAL A 1 113 ? -0.330 5.417 1.682 1.00 91.06 113 VAL A O 1
ATOM 880 N N . LEU A 1 114 ? 0.670 4.289 3.356 1.00 90.81 114 LEU A N 1
ATOM 881 C CA . LEU A 1 114 ? -0.561 3.970 4.091 1.00 90.81 114 LEU A CA 1
ATOM 882 C C . LEU A 1 114 ? -1.326 5.229 4.528 1.00 90.81 114 LEU A C 1
ATOM 884 O O . LEU A 1 114 ? -2.541 5.311 4.344 1.00 90.81 114 LEU A O 1
ATOM 888 N N . VAL A 1 115 ? -0.620 6.243 5.050 1.00 91.94 115 VAL A N 1
ATOM 889 C CA . VAL A 1 115 ? -1.237 7.532 5.416 1.00 91.94 115 VAL A CA 1
ATOM 890 C C . VAL A 1 115 ? -1.844 8.212 4.193 1.00 91.94 115 VAL A C 1
ATOM 892 O O . VAL A 1 115 ? -2.987 8.663 4.249 1.00 91.94 115 VAL A O 1
ATOM 895 N N . ALA A 1 116 ? -1.100 8.287 3.088 1.00 92.31 116 ALA A N 1
ATOM 896 C CA . ALA A 1 116 ? -1.575 8.935 1.872 1.00 92.31 116 ALA A CA 1
ATOM 897 C C . ALA A 1 116 ? -2.789 8.214 1.269 1.00 92.31 116 ALA A C 1
ATOM 899 O O . ALA A 1 116 ? -3.718 8.880 0.815 1.00 92.31 116 ALA A O 1
ATOM 900 N N . LEU A 1 117 ? -2.811 6.877 1.304 1.00 91.12 117 LEU A N 1
ATOM 901 C CA . LEU A 1 117 ? -3.931 6.067 0.822 1.00 91.12 117 LEU A CA 1
ATOM 902 C C . LEU A 1 117 ? -5.199 6.305 1.655 1.00 91.12 117 LEU A C 1
ATOM 904 O O . LEU A 1 117 ? -6.255 6.590 1.089 1.00 91.12 117 LEU A O 1
ATOM 908 N N . GLY A 1 118 ? -5.090 6.262 2.988 1.00 89.81 118 GLY A N 1
ATOM 909 C CA . GLY A 1 118 ? -6.225 6.525 3.880 1.00 89.81 118 GLY A CA 1
ATOM 910 C C . GLY A 1 118 ? -6.777 7.941 3.717 1.00 89.81 118 GLY A C 1
ATOM 911 O O . GLY A 1 118 ? -7.988 8.138 3.642 1.00 89.81 118 GLY A O 1
ATOM 912 N N . GLN A 1 119 ? -5.897 8.930 3.556 1.00 89.81 119 GLN A N 1
ATOM 913 C CA . GLN A 1 119 ? -6.305 10.304 3.265 1.00 89.81 119 GLN A CA 1
ATOM 914 C C . GLN A 1 119 ? -7.007 10.420 1.904 1.00 89.81 119 GLN A C 1
ATOM 916 O O . GLN A 1 119 ? -8.057 11.056 1.809 1.00 89.81 119 GLN A O 1
ATOM 921 N N . ALA A 1 120 ? -6.458 9.800 0.856 1.00 89.62 120 ALA A N 1
ATOM 922 C CA . ALA A 1 120 ? -7.012 9.847 -0.496 1.00 89.62 120 ALA A CA 1
ATOM 923 C C . ALA A 1 120 ? -8.411 9.219 -0.578 1.00 89.62 120 ALA A C 1
ATOM 925 O O . ALA A 1 120 ? -9.295 9.785 -1.225 1.00 89.62 120 ALA A O 1
ATOM 926 N N . ALA A 1 121 ? -8.632 8.106 0.121 1.00 87.94 121 ALA A N 1
ATOM 927 C CA . ALA A 1 121 ? -9.934 7.452 0.188 1.00 87.94 121 ALA A CA 1
ATOM 928 C C . ALA A 1 121 ? -10.988 8.330 0.889 1.00 87.94 121 ALA A C 1
ATOM 930 O O . ALA A 1 121 ? -12.060 8.563 0.330 1.00 87.94 121 ALA A O 1
ATOM 931 N N . VAL A 1 122 ? -10.646 8.949 2.029 1.00 87.44 122 VAL A N 1
ATOM 932 C CA . VAL A 1 122 ? -11.536 9.911 2.713 1.00 87.44 122 VAL A CA 1
ATOM 933 C C . VAL A 1 122 ? -11.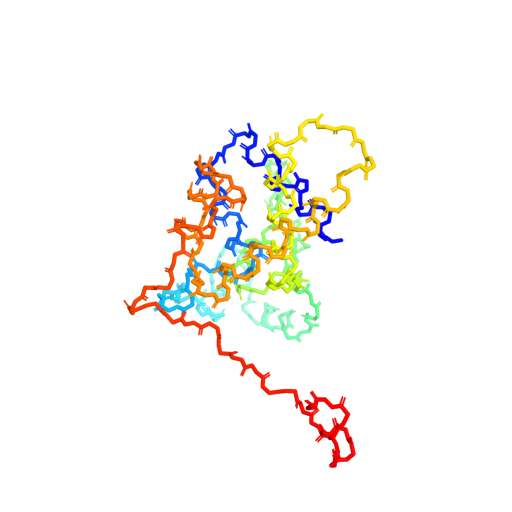873 11.103 1.808 1.00 87.44 122 VAL A C 1
ATOM 935 O O . VAL A 1 122 ? -13.008 11.580 1.811 1.00 87.44 122 VAL A O 1
ATOM 938 N N . TYR A 1 123 ? -10.921 11.581 0.999 1.00 83.88 123 TYR A N 1
ATOM 939 C CA . TYR A 1 123 ? -11.171 12.652 0.025 1.00 83.88 123 TYR A CA 1
ATOM 940 C C . TYR A 1 123 ? -12.115 12.248 -1.112 1.00 83.88 123 TYR A C 1
ATOM 942 O O . TYR A 1 123 ? -12.792 13.121 -1.660 1.00 83.88 123 TYR A O 1
ATOM 950 N N . SER A 1 124 ? -12.135 10.970 -1.490 1.00 79.44 124 SER A N 1
ATOM 951 C CA . SER A 1 124 ? -13.037 10.451 -2.520 1.00 79.44 124 SER A CA 1
ATOM 952 C C . SER A 1 124 ? -14.484 10.395 -2.019 1.00 79.44 124 SER A C 1
ATOM 954 O O . SER A 1 124 ? -15.408 10.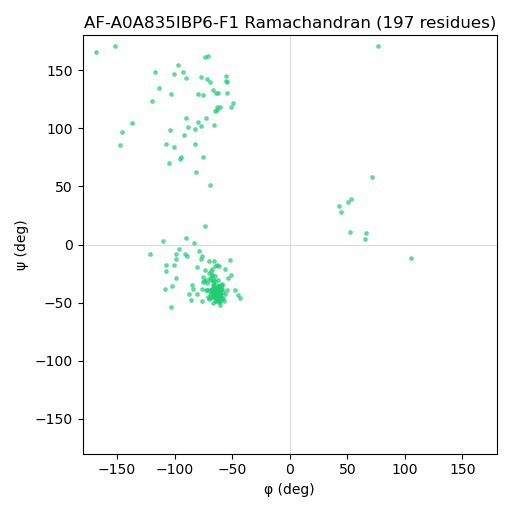749 -2.749 1.00 79.44 124 SER A O 1
ATOM 956 N N . GLU A 1 125 ? -14.676 10.011 -0.756 1.00 73.88 125 GLU A N 1
ATOM 957 C CA . GLU A 1 125 ? -15.998 9.872 -0.132 1.00 73.88 125 GLU A CA 1
ATOM 958 C C . GLU A 1 125 ? -16.583 11.218 0.331 1.00 73.88 125 GLU A C 1
ATOM 960 O O . GLU A 1 125 ? -17.762 11.506 0.112 1.00 73.88 125 GLU A O 1
ATOM 965 N N . ASN A 1 126 ? -15.768 12.082 0.947 1.00 67.38 126 ASN A N 1
ATOM 966 C CA . ASN A 1 126 ? -16.238 13.310 1.588 1.00 67.38 126 ASN A CA 1
ATOM 967 C C . ASN A 1 126 ? -15.945 14.568 0.753 1.00 67.38 126 ASN A C 1
ATOM 969 O O . ASN A 1 126 ? -14.895 15.202 0.872 1.00 67.38 126 ASN A O 1
ATOM 973 N N . ARG A 1 127 ? -16.954 15.050 0.014 1.00 58.78 127 ARG A N 1
ATOM 974 C CA . ARG A 1 127 ? -16.981 16.410 -0.583 1.00 58.78 127 ARG A CA 1
ATOM 975 C C . ARG A 1 127 ? -17.226 17.547 0.442 1.00 58.78 127 ARG A C 1
ATOM 977 O O . ARG A 1 127 ? -17.566 18.660 0.055 1.00 58.78 127 ARG A O 1
ATOM 984 N N . LEU A 1 128 ? -17.066 17.302 1.744 1.00 52.56 128 LEU A N 1
ATOM 985 C CA . LEU A 1 128 ? -17.404 18.231 2.848 1.00 52.56 128 LEU A CA 1
ATOM 986 C C . LEU A 1 128 ? -16.419 19.406 2.993 1.00 52.56 128 LEU A C 1
ATOM 988 O O . LEU A 1 128 ? -15.329 19.282 2.482 1.00 52.56 128 LEU A O 1
ATOM 992 N N . PRO A 1 129 ? -16.715 20.537 3.660 1.00 49.69 129 PRO A N 1
ATOM 993 C CA . PRO A 1 129 ? -15.819 21.708 3.772 1.00 49.69 129 PRO A CA 1
ATOM 994 C C . PRO A 1 129 ? -14.575 21.515 4.680 1.00 49.69 129 PRO A C 1
ATOM 996 O O . PRO A 1 129 ? -14.495 20.599 5.491 1.00 49.69 129 PRO A O 1
ATOM 999 N N . SER A 1 130 ? -13.571 22.388 4.527 1.00 58.06 130 SER A N 1
ATOM 1000 C CA . SER A 1 130 ? -12.140 22.201 4.855 1.00 58.06 130 SER A CA 1
ATOM 1001 C C . SER A 1 130 ? -11.721 22.007 6.327 1.00 58.06 130 SER A C 1
ATOM 1003 O O . SER A 1 130 ? -10.622 21.503 6.552 1.00 58.06 130 SER A O 1
ATOM 1005 N N . GLN A 1 131 ? -12.536 22.361 7.329 1.00 59.25 131 GLN A N 1
ATOM 1006 C CA . GLN A 1 131 ? -12.138 22.289 8.752 1.00 59.25 131 GLN A CA 1
ATOM 1007 C C . GLN A 1 131 ? -12.400 20.926 9.411 1.00 59.25 131 GLN A C 1
ATOM 1009 O O . GLN A 1 131 ? -11.519 20.402 10.086 1.00 59.25 131 GLN A O 1
ATOM 1014 N N . LEU A 1 132 ? -13.559 20.312 9.156 1.00 60.53 132 LEU A N 1
ATOM 1015 C CA . LEU A 1 132 ? -13.892 18.961 9.639 1.00 60.53 132 LEU A CA 1
ATOM 1016 C C . LEU A 1 132 ? -13.080 17.860 8.939 1.00 60.53 132 LEU A C 1
ATOM 1018 O O . LEU A 1 132 ? -13.023 16.732 9.413 1.00 60.53 132 LEU A O 1
ATOM 1022 N N . ARG A 1 133 ? -12.416 18.184 7.822 1.00 66.19 133 ARG A N 1
ATOM 1023 C CA . ARG A 1 133 ? -11.605 17.222 7.068 1.00 66.19 133 ARG A CA 1
ATOM 1024 C C . ARG A 1 133 ? -10.375 16.754 7.834 1.00 66.19 133 ARG A C 1
ATOM 1026 O O . ARG A 1 133 ? -10.026 15.591 7.716 1.00 66.19 133 ARG A O 1
ATOM 1033 N N . LYS A 1 134 ? -9.695 17.622 8.592 1.00 75.12 134 LYS A N 1
ATOM 1034 C CA . LYS A 1 134 ? -8.395 17.263 9.192 1.00 75.12 134 LYS A CA 1
ATOM 1035 C C . LYS A 1 134 ? -8.512 16.108 10.190 1.00 75.12 134 LYS A C 1
ATOM 1037 O O . LYS A 1 134 ? -7.727 15.173 10.105 1.00 75.12 134 LYS A O 1
ATOM 1042 N N . SER A 1 135 ? -9.523 16.138 11.057 1.00 76.88 135 SER A N 1
ATOM 1043 C CA . SER A 1 135 ? -9.781 15.060 12.019 1.00 76.88 135 SER A CA 1
ATOM 1044 C C . SER A 1 135 ? -10.183 13.754 11.328 1.00 76.88 135 SER A C 1
ATOM 1046 O O . SER A 1 135 ? -9.676 12.695 11.681 1.00 76.88 135 SER A O 1
ATOM 1048 N N . SER A 1 136 ? -11.032 13.813 10.298 1.00 82.38 136 SER A N 1
ATOM 1049 C CA . SER A 1 136 ? -11.436 12.620 9.540 1.00 82.38 136 SER A CA 1
ATOM 1050 C C . SER A 1 136 ? -10.306 12.018 8.696 1.00 82.38 136 SER A C 1
ATOM 1052 O O . SER A 1 136 ? -10.271 10.809 8.491 1.00 82.38 136 SER A O 1
ATOM 1054 N N . LEU A 1 137 ? -9.367 12.837 8.211 1.00 84.31 137 LEU A N 1
ATOM 1055 C CA . LEU A 1 137 ? -8.198 12.375 7.455 1.00 84.31 137 LEU A CA 1
ATOM 1056 C C . LEU A 1 137 ? -7.230 11.577 8.330 1.00 84.31 137 LEU A C 1
ATOM 1058 O O . LEU A 1 137 ? -6.671 10.580 7.878 1.00 84.31 137 LEU A O 1
ATOM 1062 N N . GLU A 1 138 ? -7.034 12.022 9.568 1.00 87.88 138 GLU A N 1
ATOM 1063 C CA . GLU A 1 138 ? -6.182 11.330 10.532 1.00 87.88 138 GLU A CA 1
ATOM 1064 C C . GLU A 1 138 ? -6.811 10.001 10.965 1.00 87.88 138 GLU A C 1
ATOM 1066 O O . GLU A 1 138 ? -6.145 8.968 10.908 1.00 87.88 138 GLU A O 1
ATOM 1071 N N . GLN A 1 139 ? -8.123 9.996 11.230 1.00 87.50 139 GLN A N 1
ATOM 1072 C CA . GLN A 1 139 ? -8.888 8.773 11.501 1.00 87.50 139 GLN A CA 1
ATOM 1073 C C . GLN A 1 139 ? -8.803 7.767 10.345 1.00 87.50 139 GLN A C 1
ATOM 1075 O O . GLN A 1 139 ? -8.552 6.585 10.569 1.00 87.50 139 GLN A O 1
ATOM 1080 N N . GLY A 1 140 ? -8.969 8.224 9.099 1.00 87.12 140 GLY A N 1
ATOM 1081 C CA . GLY A 1 140 ? -8.875 7.345 7.934 1.00 87.12 140 GLY A CA 1
ATOM 1082 C C . GLY A 1 140 ? -7.483 6.737 7.754 1.00 87.12 140 GLY A C 1
ATOM 1083 O O . GLY A 1 140 ? -7.356 5.551 7.450 1.00 87.12 140 GLY A O 1
ATOM 1084 N N . ALA A 1 141 ? -6.430 7.520 8.001 1.00 90.12 141 ALA A N 1
ATOM 1085 C CA . ALA A 1 141 ? -5.057 7.023 7.971 1.00 90.12 141 ALA A CA 1
ATOM 1086 C C . ALA A 1 141 ? -4.790 5.979 9.069 1.00 90.12 141 ALA A C 1
ATOM 1088 O O . ALA A 1 141 ? -4.084 5.001 8.826 1.00 90.12 141 ALA A O 1
ATOM 1089 N N . GLU A 1 142 ? -5.347 6.166 10.264 1.00 91.25 142 GLU A N 1
ATOM 1090 C CA . GLU A 1 142 ? -5.178 5.239 11.385 1.00 91.25 142 GLU A CA 1
ATOM 1091 C C . GLU A 1 142 ? -5.911 3.909 11.160 1.00 91.25 142 GLU A C 1
ATOM 1093 O O . GLU A 1 142 ? -5.345 2.846 11.419 1.00 91.25 142 GLU A O 1
ATOM 1098 N N . ILE A 1 143 ? -7.115 3.948 10.579 1.00 90.56 143 ILE A N 1
ATOM 1099 C CA . ILE A 1 143 ? -7.860 2.737 10.201 1.00 90.56 143 ILE A CA 1
ATOM 1100 C C . ILE A 1 143 ? -7.076 1.919 9.170 1.00 90.56 143 ILE A C 1
ATOM 1102 O O . ILE A 1 143 ? -6.886 0.720 9.364 1.00 90.56 143 ILE A O 1
ATOM 1106 N N . VAL A 1 144 ? -6.578 2.554 8.104 1.00 90.69 144 VAL A N 1
ATOM 1107 C CA . VAL A 1 144 ? -5.813 1.850 7.058 1.00 90.69 144 VAL A CA 1
ATOM 1108 C C . VAL A 1 144 ? -4.523 1.254 7.617 1.00 90.69 144 VAL A C 1
ATOM 1110 O O . VAL A 1 144 ? -4.197 0.115 7.292 1.00 90.69 144 VAL A O 1
ATOM 1113 N N . LYS A 1 145 ? -3.814 1.972 8.499 1.00 90.81 145 LYS A N 1
ATOM 1114 C CA . LYS A 1 145 ? -2.637 1.423 9.193 1.00 90.81 145 LYS A CA 1
ATOM 1115 C C . LYS A 1 145 ? -2.985 0.187 10.009 1.00 90.81 145 LYS A C 1
ATOM 1117 O O . LYS A 1 145 ? -2.289 -0.816 9.911 1.00 90.81 145 LYS A O 1
ATOM 1122 N N . LYS A 1 146 ? -4.065 0.253 10.790 1.00 89.94 146 LYS A N 1
ATOM 1123 C CA . LYS A 1 146 ? -4.510 -0.865 11.621 1.00 89.94 146 LYS A CA 1
ATOM 1124 C C . LYS A 1 146 ? -4.855 -2.091 10.772 1.00 89.94 146 LYS A C 1
ATOM 1126 O O . LYS A 1 146 ? -4.367 -3.179 11.060 1.00 89.94 146 LYS A O 1
ATOM 1131 N N . VAL A 1 147 ? -5.641 -1.900 9.711 1.00 90.00 147 VAL A N 1
ATOM 1132 C CA . VAL A 1 147 ? -6.016 -2.980 8.784 1.00 90.00 147 VAL A CA 1
ATOM 1133 C C . VAL A 1 147 ? -4.780 -3.581 8.124 1.00 90.00 147 VAL A C 1
ATOM 1135 O O . VAL A 1 147 ? -4.670 -4.799 8.044 1.00 90.00 147 VAL A O 1
ATOM 1138 N N . TYR A 1 148 ? -3.829 -2.749 7.700 1.00 89.06 148 TYR A N 1
ATOM 1139 C CA . TYR A 1 148 ? -2.604 -3.235 7.078 1.00 89.06 148 TYR A CA 1
ATOM 1140 C C . TYR A 1 148 ? -1.741 -4.064 8.036 1.00 89.06 148 TYR A C 1
ATOM 1142 O O . TYR A 1 148 ? -1.229 -5.108 7.643 1.00 89.06 148 TYR A O 1
ATOM 1150 N N . SER A 1 149 ? -1.620 -3.654 9.301 1.00 88.75 149 SER A N 1
ATOM 1151 C CA . SER A 1 149 ? -0.872 -4.436 10.289 1.00 88.75 149 SER A CA 1
ATOM 1152 C C . SER A 1 149 ? -1.531 -5.787 10.587 1.00 88.75 149 SER A C 1
ATOM 1154 O O . SER A 1 149 ? -0.816 -6.764 10.793 1.00 88.75 149 SER A O 1
ATOM 1156 N N . GLU A 1 150 ? -2.867 -5.870 10.575 1.00 87.62 150 GLU A N 1
ATOM 1157 C CA . GLU A 1 150 ? -3.612 -7.130 10.742 1.00 87.62 150 GLU A CA 1
ATOM 1158 C C . GLU A 1 150 ? -3.591 -8.013 9.479 1.00 87.62 150 GLU A C 1
ATOM 1160 O O . GLU A 1 150 ? -3.615 -9.243 9.579 1.00 87.62 150 GLU A O 1
ATOM 1165 N N . PHE A 1 151 ? -3.561 -7.394 8.296 1.00 86.56 151 PHE A N 1
ATOM 1166 C CA . PHE A 1 151 ? -3.669 -8.055 6.999 1.00 86.56 151 PHE A CA 1
ATOM 1167 C C . PHE A 1 151 ? -2.847 -7.308 5.922 1.00 86.56 151 PHE A C 1
ATOM 1169 O O . PHE A 1 151 ? -3.394 -6.480 5.195 1.00 86.56 151 PHE A O 1
ATOM 1176 N N . PRO A 1 152 ? -1.536 -7.579 5.776 1.00 86.75 152 PRO A N 1
ATOM 1177 C CA . PRO A 1 152 ? -0.650 -6.832 4.875 1.00 86.75 152 PRO A CA 1
ATOM 1178 C C . PRO A 1 152 ? -0.760 -7.295 3.410 1.00 86.75 152 PRO A C 1
ATOM 1180 O O . PRO A 1 152 ? 0.202 -7.788 2.813 1.00 86.75 152 PRO A O 1
ATOM 1183 N N . ASP A 1 153 ? -1.947 -7.152 2.816 1.00 87.38 153 ASP A N 1
ATOM 1184 C CA . ASP A 1 153 ? -2.223 -7.519 1.422 1.00 87.38 153 ASP A CA 1
ATOM 1185 C C . ASP A 1 153 ? -3.081 -6.459 0.701 1.00 87.38 153 ASP A C 1
ATOM 1187 O O . ASP A 1 153 ? -4.296 -6.333 0.898 1.00 87.38 153 ASP A O 1
ATOM 1191 N N . PHE A 1 154 ? -2.416 -5.681 -0.163 1.00 88.19 154 PHE A N 1
ATOM 1192 C CA . PHE A 1 154 ? -3.031 -4.603 -0.937 1.00 88.19 154 PHE A CA 1
ATOM 1193 C C . PHE A 1 154 ? -3.972 -5.105 -2.033 1.00 88.19 154 PHE A C 1
ATOM 1195 O O . PHE A 1 154 ? -4.893 -4.367 -2.398 1.00 88.19 154 PHE A O 1
ATOM 1202 N N . ASP A 1 155 ? -3.798 -6.338 -2.520 1.00 88.06 155 ASP A N 1
ATOM 1203 C CA . ASP A 1 155 ? -4.637 -6.903 -3.579 1.00 88.06 155 ASP A CA 1
ATOM 1204 C C . ASP A 1 155 ? -6.085 -7.070 -3.114 1.00 88.06 155 ASP A C 1
ATOM 1206 O O . ASP A 1 155 ? -7.005 -6.976 -3.925 1.00 88.06 155 ASP A O 1
ATOM 1210 N N . ARG A 1 156 ? -6.310 -7.252 -1.805 1.00 87.94 156 ARG A N 1
ATOM 1211 C CA . ARG A 1 156 ? -7.660 -7.295 -1.218 1.00 87.94 156 ARG A CA 1
ATOM 1212 C C . ARG A 1 156 ? -8.067 -6.007 -0.519 1.00 87.94 156 ARG A C 1
ATOM 1214 O O . ARG A 1 156 ? -9.240 -5.643 -0.597 1.00 87.94 156 ARG A O 1
ATOM 1221 N N . ILE A 1 157 ? -7.133 -5.310 0.135 1.00 89.44 157 ILE A N 1
ATOM 1222 C CA . ILE A 1 157 ? -7.445 -4.051 0.829 1.00 89.44 157 ILE A CA 1
ATOM 1223 C C . ILE A 1 157 ? -7.984 -3.013 -0.154 1.00 89.44 157 ILE A C 1
ATOM 1225 O O . ILE A 1 157 ? -8.972 -2.351 0.144 1.00 89.44 157 ILE A O 1
ATOM 1229 N N . ILE A 1 158 ? -7.356 -2.853 -1.320 1.00 89.94 158 ILE A N 1
ATOM 1230 C CA . ILE A 1 158 ? -7.700 -1.767 -2.245 1.00 89.94 158 ILE A CA 1
ATOM 1231 C C . ILE A 1 158 ? -9.082 -1.967 -2.887 1.00 89.94 158 ILE A C 1
ATOM 1233 O O . ILE A 1 158 ? -9.864 -1.015 -2.872 1.00 89.94 158 ILE A O 1
ATOM 1237 N N . PRO A 1 159 ? -9.454 -3.161 -3.388 1.00 89.12 159 PRO A N 1
ATOM 1238 C CA . PRO A 1 159 ? -10.822 -3.405 -3.844 1.00 89.12 159 PRO A CA 1
ATOM 1239 C C . PRO A 1 159 ? -11.861 -3.205 -2.737 1.00 89.12 159 PRO A C 1
ATOM 1241 O O . PRO A 1 159 ? -12.853 -2.510 -2.948 1.00 89.12 159 PRO A O 1
ATOM 1244 N N . ALA A 1 160 ? -11.602 -3.723 -1.530 1.00 88.94 160 ALA A N 1
ATOM 1245 C CA . ALA A 1 160 ? -12.505 -3.545 -0.394 1.00 88.94 160 ALA A CA 1
ATOM 1246 C C . ALA A 1 160 ? -12.660 -2.065 -0.005 1.00 88.94 160 ALA A C 1
ATOM 1248 O O . ALA A 1 160 ? -13.759 -1.623 0.333 1.00 88.94 160 ALA A O 1
ATOM 1249 N N . LEU A 1 161 ? -11.583 -1.284 -0.098 1.00 88.56 161 LEU A N 1
ATOM 1250 C CA . LEU A 1 161 ? -11.578 0.155 0.146 1.00 88.56 161 LEU A CA 1
ATOM 1251 C C . LEU A 1 161 ? -12.432 0.913 -0.877 1.00 88.56 161 LEU A C 1
ATOM 1253 O O . LEU A 1 161 ? -13.143 1.840 -0.502 1.00 88.56 161 LEU A O 1
ATOM 1257 N N . LEU A 1 162 ? -12.388 0.512 -2.149 1.00 86.56 162 LEU A N 1
ATOM 1258 C CA . LEU A 1 162 ? -13.180 1.126 -3.217 1.00 86.56 162 LEU A CA 1
ATOM 1259 C C . LEU A 1 162 ? -14.677 0.785 -3.120 1.00 86.56 162 LEU A C 1
ATOM 1261 O O . LEU A 1 162 ? -15.507 1.618 -3.474 1.00 86.56 162 LEU A O 1
ATOM 1265 N N . GLU A 1 163 ? -15.026 -0.414 -2.647 1.00 85.88 163 GLU A N 1
ATOM 1266 C CA . GLU A 1 163 ? -16.423 -0.863 -2.533 1.00 85.88 163 GLU A CA 1
ATOM 1267 C C . GLU A 1 163 ? -17.099 -0.433 -1.225 1.00 85.88 163 GLU A C 1
ATOM 1269 O O . GLU A 1 163 ? -18.236 0.043 -1.228 1.00 85.88 163 GLU A O 1
ATOM 1274 N N . SER A 1 164 ? -16.421 -0.635 -0.093 1.00 81.25 164 SER A N 1
ATOM 1275 C CA . SER A 1 164 ? -17.004 -0.478 1.248 1.00 81.25 164 SER A CA 1
ATOM 1276 C C . SER A 1 164 ? -16.652 0.851 1.923 1.00 81.25 164 SER A C 1
ATOM 1278 O O . SER A 1 164 ? -17.361 1.278 2.841 1.00 81.25 164 SER A O 1
ATOM 1280 N N . GLY A 1 165 ? -15.611 1.526 1.433 1.00 81.69 165 GLY A N 1
ATOM 1281 C CA . GLY A 1 165 ? -15.083 2.760 1.997 1.00 81.69 165 GLY A CA 1
ATOM 1282 C C . GLY A 1 165 ? -14.241 2.557 3.258 1.00 81.69 165 GLY A C 1
ATOM 1283 O O . GLY A 1 165 ? -14.186 1.472 3.844 1.00 81.69 165 GLY A O 1
ATOM 1284 N N . VAL A 1 166 ? -13.572 3.621 3.708 1.00 82.19 166 VAL A N 1
ATOM 1285 C CA . VAL A 1 166 ? -12.561 3.550 4.788 1.00 82.19 166 VAL A CA 1
ATOM 1286 C C . VAL A 1 166 ? -13.146 3.042 6.110 1.00 82.19 166 VAL A C 1
ATOM 1288 O O . VAL A 1 166 ? -12.493 2.295 6.833 1.00 82.19 166 VAL A O 1
ATOM 1291 N N . LEU A 1 167 ? -14.384 3.425 6.436 1.00 80.56 167 LEU A N 1
ATOM 1292 C CA . LEU A 1 167 ? -15.005 3.116 7.730 1.00 80.56 167 LEU A CA 1
ATOM 1293 C C . LEU A 1 167 ? -15.409 1.644 7.880 1.00 80.56 167 LEU A C 1
ATOM 1295 O O . LEU A 1 167 ? -15.406 1.129 8.994 1.00 80.56 167 LEU A O 1
ATOM 1299 N N . LYS A 1 168 ? -15.755 0.975 6.775 1.00 82.81 168 LYS A N 1
ATOM 1300 C CA . LYS A 1 168 ? -16.193 -0.432 6.776 1.00 82.81 168 LYS A CA 1
ATOM 1301 C C . LYS A 1 168 ? -15.059 -1.406 6.458 1.00 82.81 168 LYS A C 1
ATOM 1303 O O . LYS A 1 168 ? -15.251 -2.616 6.545 1.00 82.81 168 LYS A O 1
ATOM 1308 N N . LEU A 1 169 ? -13.872 -0.890 6.140 1.00 83.69 169 LEU A N 1
ATOM 1309 C CA . LEU A 1 169 ? -12.700 -1.691 5.794 1.00 83.69 169 LEU A CA 1
ATOM 1310 C C . LEU A 1 169 ? -12.286 -2.659 6.916 1.00 83.69 169 LEU A C 1
ATOM 1312 O O . LEU A 1 169 ? -11.847 -3.772 6.651 1.00 83.69 169 LEU A O 1
ATOM 1316 N N . SER A 1 170 ? -12.460 -2.260 8.176 1.00 81.31 170 SER A N 1
ATOM 1317 C CA . SER A 1 170 ? -12.153 -3.098 9.343 1.00 81.31 170 SER A CA 1
ATOM 1318 C C . SER A 1 170 ? -13.086 -4.306 9.494 1.00 81.31 170 SER A C 1
ATOM 1320 O O . SER A 1 170 ? -12.725 -5.291 10.136 1.00 81.31 170 SER A O 1
ATOM 1322 N N . GLU A 1 171 ? -14.288 -4.256 8.916 1.00 82.75 171 GLU A N 1
ATOM 1323 C CA . GLU A 1 171 ? -15.239 -5.369 8.957 1.00 82.75 171 GLU A CA 1
ATOM 1324 C C . GLU A 1 171 ? -14.974 -6.383 7.841 1.00 82.75 171 GLU A C 1
ATOM 1326 O O . GLU A 1 171 ? -15.163 -7.586 8.053 1.00 82.75 171 GLU A O 1
ATOM 1331 N N . SER A 1 172 ? -14.532 -5.903 6.675 1.00 78.06 172 SER A N 1
ATOM 1332 C CA . SER A 1 172 ? -14.262 -6.714 5.484 1.00 78.06 172 SER A CA 1
ATOM 1333 C C . SER A 1 172 ? -12.873 -7.357 5.503 1.00 78.06 172 SER A C 1
ATOM 1335 O O . SER A 1 172 ? -12.733 -8.521 5.124 1.00 78.06 172 SER A O 1
ATOM 1337 N N . CYS A 1 173 ? -11.856 -6.650 5.997 1.00 77.75 173 CYS A N 1
ATOM 1338 C CA . CYS A 1 173 ? -10.482 -7.137 6.083 1.00 77.75 173 CYS A CA 1
ATOM 1339 C C . CYS A 1 173 ? -10.162 -7.607 7.509 1.00 77.75 173 CYS A C 1
ATOM 1341 O O . CYS A 1 173 ? -9.599 -6.863 8.308 1.00 77.75 173 CYS A O 1
ATOM 1343 N N . LYS A 1 174 ? -10.525 -8.856 7.830 1.00 79.44 174 LYS A N 1
ATOM 1344 C CA . LYS A 1 174 ? -10.177 -9.510 9.104 1.00 79.44 174 LYS A CA 1
ATOM 1345 C C . LYS A 1 174 ? -8.941 -10.390 8.969 1.00 79.44 174 LYS A C 1
ATOM 1347 O O . LYS A 1 174 ? -8.674 -10.956 7.905 1.00 79.44 174 LYS A O 1
ATOM 1352 N N . PHE A 1 175 ? -8.255 -10.585 10.095 1.00 80.88 175 PHE A N 1
ATOM 1353 C CA . PHE A 1 175 ? -7.181 -11.564 10.214 1.00 80.88 175 PHE A CA 1
ATOM 1354 C C . PHE A 1 175 ? -7.622 -12.930 9.671 1.00 80.88 175 PHE A C 1
ATOM 1356 O O . PHE A 1 175 ? -8.607 -13.517 10.126 1.00 80.88 175 PHE A O 1
ATOM 1363 N N . THR A 1 176 ? -6.877 -13.426 8.687 1.00 79.12 176 THR A N 1
ATOM 1364 C CA . THR A 1 176 ? -7.132 -14.713 8.044 1.00 79.12 176 THR A CA 1
ATOM 1365 C C . THR A 1 176 ? -5.917 -15.616 8.254 1.00 79.12 176 THR A C 1
ATOM 1367 O O . THR A 1 176 ? -4.812 -15.234 7.859 1.00 79.12 176 THR A O 1
ATOM 1370 N N . PRO A 1 177 ? -6.087 -16.817 8.842 1.00 80.62 177 PRO A N 1
ATOM 1371 C CA . PRO A 1 177 ? -5.003 -17.783 8.971 1.00 80.62 177 PRO A CA 1
ATOM 1372 C C . PRO A 1 177 ? -4.360 -18.078 7.611 1.00 80.62 177 PRO A C 1
ATOM 1374 O O . PRO A 1 177 ? -5.058 -18.372 6.643 1.00 80.62 177 PRO A O 1
ATOM 1377 N N . GLY A 1 178 ? -3.031 -18.001 7.542 1.00 80.94 178 GLY A N 1
ATOM 1378 C CA . GLY A 1 178 ? -2.264 -18.188 6.304 1.00 80.94 178 GLY A CA 1
ATOM 1379 C C . GLY A 1 178 ? -1.712 -16.896 5.697 1.00 80.94 178 GLY A C 1
ATOM 1380 O O . GLY A 1 178 ? -0.834 -16.977 4.843 1.00 80.94 178 GLY A O 1
ATOM 1381 N N . VAL A 1 179 ? -2.149 -15.725 6.171 1.00 82.00 179 VAL A N 1
ATOM 1382 C CA . VAL A 1 179 ? -1.512 -14.436 5.858 1.00 82.00 179 VAL A CA 1
ATOM 1383 C C . VAL A 1 179 ? -0.672 -13.988 7.059 1.00 82.00 179 VAL A C 1
ATOM 1385 O O . VAL A 1 179 ? -1.168 -14.020 8.189 1.00 82.00 179 VAL A O 1
ATOM 1388 N N . PRO A 1 180 ? 0.608 -13.622 6.867 1.00 80.62 180 PRO A N 1
ATOM 1389 C CA . PRO A 1 180 ? 1.454 -13.179 7.967 1.00 80.62 180 PRO A CA 1
ATOM 1390 C C . PRO A 1 180 ? 1.043 -11.789 8.446 1.00 80.62 180 PRO A C 1
ATOM 1392 O O . PRO A 1 180 ? 0.717 -10.926 7.642 1.00 80.62 180 PRO A O 1
ATOM 1395 N N . ILE A 1 181 ? 1.104 -11.579 9.758 1.00 84.25 181 ILE A N 1
ATOM 1396 C CA . ILE A 1 181 ? 0.831 -10.295 10.416 1.00 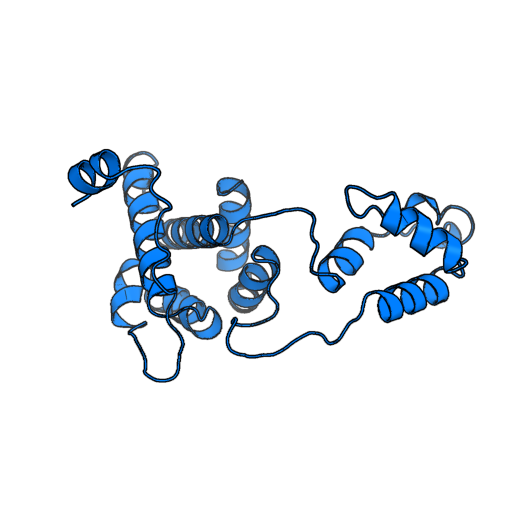84.25 181 ILE A CA 1
ATOM 1397 C C . ILE A 1 181 ? 2.150 -9.534 10.565 1.00 84.25 181 ILE A C 1
ATOM 1399 O O . ILE A 1 181 ? 3.198 -10.152 10.789 1.00 84.25 181 ILE A O 1
ATOM 1403 N N . GLU A 1 182 ? 2.110 -8.202 10.509 1.00 78.88 182 GLU A N 1
ATOM 1404 C CA . GLU A 1 182 ? 3.250 -7.407 10.965 1.00 78.88 182 GLU A CA 1
ATOM 1405 C C . GLU A 1 182 ? 3.524 -7.682 12.452 1.00 78.88 182 GLU A C 1
ATOM 1407 O O . GLU A 1 182 ? 2.696 -7.441 13.331 1.00 78.88 182 GLU A O 1
ATOM 1412 N N . SER A 1 183 ? 4.714 -8.203 12.750 1.00 76.00 183 SER A N 1
ATOM 1413 C CA . SER A 1 183 ? 5.128 -8.442 14.129 1.00 76.00 183 SER A CA 1
ATOM 1414 C C . SER A 1 183 ? 5.352 -7.121 14.858 1.00 76.00 183 SER A C 1
ATOM 1416 O O . SER A 1 183 ? 5.990 -6.211 14.324 1.00 76.00 183 SER A O 1
ATOM 1418 N N . VAL A 1 184 ? 4.931 -7.048 16.119 1.00 80.19 184 VAL A N 1
ATOM 1419 C CA . VAL A 1 184 ? 5.269 -5.914 16.981 1.00 80.19 184 VAL A CA 1
ATOM 1420 C C . VAL A 1 184 ? 6.779 -5.897 17.215 1.00 80.19 184 VAL A C 1
ATOM 1422 O O . VAL A 1 184 ? 7.337 -6.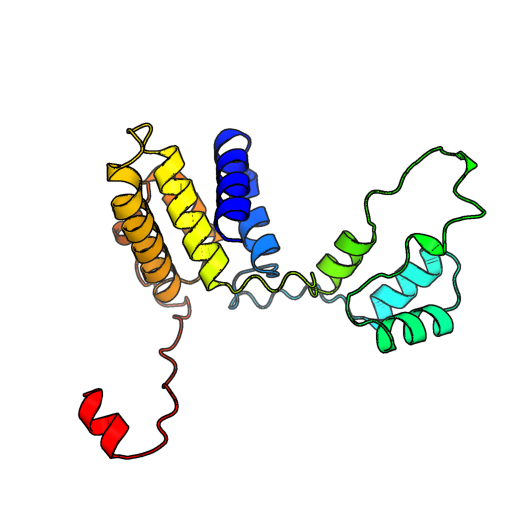799 17.840 1.00 80.19 184 VAL A O 1
ATOM 1425 N N . LEU A 1 185 ? 7.446 -4.858 16.713 1.00 81.06 185 LEU A N 1
ATOM 1426 C CA . LEU A 1 185 ? 8.871 -4.644 16.943 1.00 81.06 185 LEU A CA 1
ATOM 1427 C C . LEU A 1 185 ? 9.097 -4.032 18.328 1.00 81.06 185 LEU A C 1
ATOM 1429 O O . LEU A 1 185 ? 8.492 -3.019 18.690 1.00 81.06 185 LEU A O 1
ATOM 1433 N N . ALA A 1 186 ? 10.008 -4.630 19.096 1.00 81.75 186 ALA A N 1
ATOM 1434 C CA . ALA A 1 186 ? 10.424 -4.082 20.377 1.00 81.75 186 ALA A CA 1
ATOM 1435 C C . ALA A 1 186 ? 11.170 -2.759 20.167 1.00 81.75 186 ALA A C 1
ATOM 1437 O O . ALA A 1 186 ? 12.081 -2.655 19.342 1.00 81.75 186 ALA A O 1
ATOM 1438 N N . LYS A 1 187 ? 10.808 -1.740 20.947 1.00 80.75 187 LYS A N 1
ATOM 1439 C CA . LYS A 1 187 ? 11.584 -0.500 20.994 1.00 80.75 187 LYS A CA 1
ATOM 1440 C C . LYS A 1 187 ? 12.851 -0.761 21.813 1.00 80.75 187 LYS A C 1
ATOM 1442 O O . LYS A 1 187 ? 12.723 -1.241 22.938 1.00 80.75 187 LYS A O 1
ATOM 1447 N N . PRO A 1 188 ? 14.049 -0.425 21.311 1.00 86.12 188 PRO A N 1
ATOM 1448 C CA . PRO A 1 188 ? 15.255 -0.532 22.116 1.00 86.12 188 PRO A CA 1
ATOM 1449 C C . PRO A 1 188 ? 15.144 0.410 23.321 1.00 86.12 188 PRO A C 1
ATOM 1451 O O . PRO A 1 188 ? 14.804 1.586 23.172 1.00 86.12 188 PRO A O 1
ATOM 1454 N N . THR A 1 189 ? 15.417 -0.109 24.513 1.00 86.94 189 THR A N 1
ATOM 1455 C CA . THR A 1 189 ? 15.465 0.654 25.768 1.00 86.94 189 THR A CA 1
ATOM 1456 C C . THR A 1 189 ? 16.885 0.672 26.300 1.00 86.94 189 THR A C 1
ATOM 1458 O O . THR A 1 189 ? 17.557 -0.361 26.315 1.00 86.94 189 THR A O 1
ATOM 1461 N N . LYS A 1 190 ? 17.348 1.847 26.731 1.00 87.19 190 LYS A N 1
ATOM 1462 C CA . LYS A 1 190 ? 18.721 2.042 27.222 1.00 87.19 190 LYS A CA 1
ATOM 1463 C C . LYS A 1 190 ? 18.867 1.796 28.724 1.00 87.19 190 LYS A C 1
ATOM 1465 O O . LYS A 1 190 ? 19.991 1.726 29.212 1.00 87.19 190 LYS A O 1
ATOM 1470 N N . GLY A 1 191 ? 17.765 1.646 29.457 1.00 88.81 191 GLY A N 1
ATOM 1471 C CA . GLY A 1 191 ? 17.807 1.393 30.893 1.00 88.81 191 GLY A CA 1
ATOM 1472 C C . GLY A 1 191 ? 16.465 0.981 31.481 1.00 88.81 191 GLY A C 1
ATOM 1473 O O . GLY A 1 191 ? 15.421 1.140 30.856 1.00 88.81 191 GLY A O 1
ATOM 1474 N N . VAL A 1 192 ? 16.516 0.465 32.711 1.00 87.56 192 VAL A N 1
ATOM 1475 C CA . VAL A 1 192 ? 15.346 -0.039 33.450 1.00 87.56 192 VAL A CA 1
ATOM 1476 C C . VAL A 1 192 ? 14.353 1.081 33.779 1.00 87.56 192 VAL A C 1
ATOM 1478 O O . VAL A 1 192 ? 13.150 0.853 33.769 1.00 87.56 192 VAL A O 1
ATOM 1481 N N . SER A 1 193 ? 14.831 2.310 33.983 1.00 87.94 193 SER A N 1
ATOM 1482 C CA . SER A 1 193 ? 13.968 3.472 34.224 1.00 87.94 193 SER A CA 1
ATOM 1483 C C . SER A 1 193 ? 13.046 3.769 33.033 1.00 87.94 193 SER A C 1
ATOM 1485 O O . SER A 1 193 ? 11.857 3.976 33.222 1.00 87.94 193 SER A O 1
ATOM 1487 N N . GLU A 1 194 ? 13.552 3.671 31.795 1.00 86.75 194 GLU A N 1
ATOM 1488 C CA . GLU A 1 194 ? 12.737 3.857 30.578 1.00 86.75 194 GLU A CA 1
ATOM 1489 C C . GLU A 1 194 ? 11.697 2.748 30.378 1.00 86.75 194 GLU A C 1
ATOM 1491 O O . GLU A 1 194 ? 10.755 2.916 29.603 1.00 86.75 194 GLU A O 1
ATOM 1496 N N . ILE A 1 195 ? 11.911 1.589 31.003 1.00 86.88 195 ILE A N 1
ATOM 1497 C CA . ILE A 1 195 ? 10.971 0.473 30.974 1.00 86.88 195 ILE A CA 1
ATOM 1498 C C . ILE A 1 195 ? 9.808 0.792 31.916 1.00 86.88 195 ILE A C 1
ATOM 1500 O O . ILE A 1 195 ? 8.659 0.709 31.500 1.00 86.88 195 ILE A O 1
ATOM 1504 N N . LEU A 1 196 ? 10.108 1.221 33.144 1.00 87.12 196 LEU A N 1
ATOM 1505 C CA . LEU A 1 196 ? 9.101 1.562 34.154 1.00 87.12 196 LEU A CA 1
ATOM 1506 C C . LEU A 1 196 ? 8.192 2.728 33.733 1.00 87.12 196 LEU A C 1
ATOM 1508 O O . LEU A 1 196 ? 7.026 2.720 34.094 1.00 87.12 196 LEU A O 1
ATOM 1512 N N . ASP A 1 197 ? 8.689 3.673 32.932 1.00 84.19 197 ASP A N 1
ATOM 1513 C CA . ASP A 1 197 ? 7.877 4.777 32.391 1.00 84.19 197 ASP A CA 1
ATOM 1514 C C . ASP A 1 197 ? 6.973 4.367 31.205 1.00 84.19 197 ASP A C 1
ATOM 1516 O O . ASP A 1 197 ? 6.123 5.147 30.772 1.00 84.19 197 ASP A O 1
ATOM 1520 N N . LYS A 1 198 ? 7.182 3.178 30.618 1.00 77.56 198 LYS A N 1
ATOM 1521 C CA . LYS A 1 198 ? 6.462 2.689 29.422 1.00 77.56 198 LYS A CA 1
ATOM 1522 C C . LYS A 1 198 ? 5.444 1.580 29.705 1.00 77.56 198 LYS A C 1
ATOM 1524 O O . LYS A 1 198 ? 4.633 1.311 28.816 1.00 77.56 198 LYS A O 1
ATOM 1529 N N . PHE A 1 199 ? 5.543 0.914 30.854 1.00 75.81 199 PHE A N 1
ATOM 1530 C CA . PHE A 1 199 ? 4.590 -0.093 31.334 1.00 75.81 199 PHE A CA 1
ATOM 1531 C C . PHE A 1 199 ? 3.453 0.570 32.114 1.00 75.81 199 PHE A C 1
ATOM 1533 O O . PHE A 1 199 ? 2.316 0.062 31.999 1.00 75.81 199 PHE A O 1
#

InterPro domains:
  IPR036599 DNA ligase, ATP-dependent, N-terminal domain superfamily [G3DSA:1.10.3260.10] (1-91)
  IPR036599 DNA ligase, ATP-dependent, N-terminal domain superfamily [G3DSA:1.10.3260.10] (92-185)
  IPR036599 DNA ligase, ATP-dependent, N-terminal domain superfamily [SSF117018] (2-174)
  IPR050191 ATP-dependent DNA ligase [PTHR45674] (94-199)

Mean predicted aligned error: 11.19 Å

Sequence (199 aa):
MSEILCNDFRTVIATTTSYLTVVVYLSSSKISTSFSCVELGICEPSLIKVVAETYRILEKHIKEELKNGEKGSITTTSCSSHLKLFNYKPAPLTYIIRLLMLKLGIDLGEQTVLVALGQAAVYSENRLPSQLRKSSLEQGAEIVKKVYSEFPDFDRIIPALLESGVLKLSESCKFTPGVPIESVLAKPTKGVSEILDKF

Secondary structure (DSSP, 8-state):
-HHHHHHHHHHHHHH-GGGHHHHHHHHTT-SS-TTS-------HHHHHHHHHHHHT--HHHHHHHHHH-TT----GGG-SSSGGGGT-----HHHHHHHHTT--S----HHHHHHHHHHHHHHHH----TTTHHHHHHHHHHHHHHHHHH---HHHHHHHHHHH-TTTHHHHS---TTSPPPP-PPPP-SSHHHHHTT-

pLDDT: mean 75.67, std 13.92, range [40.78, 92.31]

Solvent-accessible surface area (backbone atoms only — not comparable to full-atom values): 11973 Å² total; per-residue (Å²): 109,45,66,61,52,16,52,52,48,38,52,33,61,74,74,43,60,85,51,44,53,59,52,51,29,57,60,51,55,37,91,55,45,88,83,53,86,65,69,90,80,68,47,69,70,60,51,48,49,54,52,21,65,76,68,72,46,64,59,66,60,55,55,49,51,61,71,69,37,86,71,66,65,68,56,76,74,80,69,73,80,79,63,73,85,68,79,63,79,77,74,61,61,36,56,57,56,19,54,65,65,51,55,67,82,65,87,50,54,60,70,46,53,37,37,15,50,18,32,22,52,48,57,72,73,49,89,66,68,82,74,70,45,60,65,52,32,53,51,28,17,51,47,42,45,52,37,37,41,49,43,60,42,58,86,57,49,50,58,44,38,74,74,59,31,73,88,44,33,66,75,75,55,57,75,52,95,93,60,72,55,67,74,88,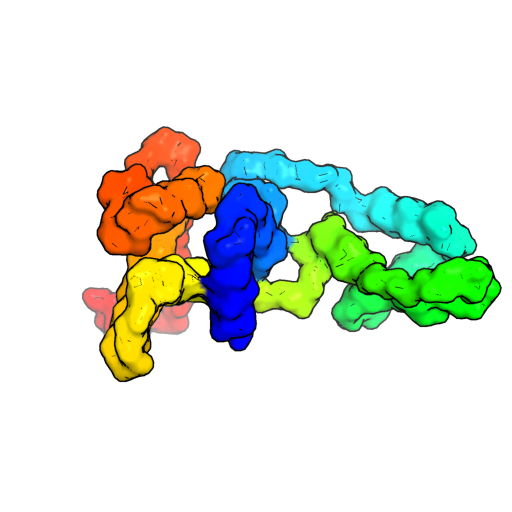77,82,76,90,72,95,48,71,69,66,48,68,78,70,111

Nearest PDB structures (foldseek):
  6p0a-assembly1_A  TM=8.464E-01  e=6.608E-09  Homo sapiens
  7l34-assembly1_A  TM=8.403E-01  e=1.065E-08  Homo sapiens
  7kr3-assembly1_A  TM=8.329E-01  e=1.418E-08  Homo sapiens
  6p0e-assembly1_A  TM=8.457E-01  e=4.054E-08  Homo sapiens
  7kr4-assembly1_A  TM=8.353E-01  e=5.663E-08  Homo sapiens

Organism: NCBI:txid261450